Protein AF-A0A3B8J5F4-F1 (afdb_monomer)

pLDDT: mean 95.82, std 4.98, range [58.0, 98.81]

Sequence (198 aa):
QDGLYVPPNALLALAFDTEWSDAHAEREEAVDYVMERALALLRAGGDVWIAEAGQSDFSAAVVRIIQAKAPGIDTKERVHVVQHSDWNEQVTTPEDLQFVQQQTDYHKIPDGNAVGNGTPGFRDPEFTGWQEYMPDEGLAEVWQLAIDLGNQYNGKDGRYNNEAVAAGGLDFSDFAEVCWILGIELEDTRGFFETFGR

Nearest PDB structures (foldseek):
  5jgl-assembly2_B  TM=3.900E-01  e=1.039E-01  Aspergillus fumigatus
  5jgl-assembly1_A  TM=2.766E-01  e=7.289E-02  Aspergillus fumigatus
  8ron-assembly1_A  TM=4.193E-01  e=6.490E-01  Homo sapiens

Radius of gyration: 17.44 Å; Cα contacts (8 Å, |Δi|>4): 319; chains: 1; bounding box: 38×36×45 Å

Secondary structure (DSSP, 8-state):
--SPPP--HHHHHHHHTTS---TTT-HHHHHHHHHHHHHHHHHTT--EEEE--S-THHHHHHHHHHHHH-TTS-HHHHEEEEE--HHHHHHS-HHHHHHHHHHSEEEE---TTSSSSSS-B-EESS---GGGG---HHHHHHHHHHHHHHHHHTT-TT----HHHHTT-EE-TTHHHHHHHHT----BHHHHHHHH--

Solvent-accessible surface area (backbone atoms only — not comparable to full-atom values): 10835 Å² total; per-residue (Å²): 114,97,46,67,86,76,89,51,64,72,50,50,39,68,73,42,58,81,75,73,69,56,54,85,85,40,42,68,60,26,38,51,58,52,34,54,55,50,47,54,37,46,74,72,72,45,70,44,79,40,64,45,75,45,55,43,53,60,59,30,54,27,52,53,51,45,45,73,78,39,74,87,58,60,40,48,82,37,29,36,39,28,34,43,42,73,64,27,60,71,60,17,53,67,70,30,44,54,46,38,58,72,50,25,37,57,41,83,48,52,42,10,59,37,62,90,67,85,33,26,14,25,47,35,42,78,59,62,69,64,70,85,36,30,81,44,68,69,61,40,50,49,51,50,49,48,50,51,52,46,68,69,44,55,49,42,98,73,20,65,64,54,65,27,50,74,61,57,16,36,69,56,27,56,52,35,28,51,28,62,76,69,69,53,89,51,58,31,52,65,48,45,38,76,68,70,26,106

Mean predicted aligned error: 3.04 Å

Structure (mmCIF, N/CA/C/O backbone):
data_AF-A0A3B8J5F4-F1
#
_entry.id   AF-A0A3B8J5F4-F1
#
loop_
_atom_site.group_PDB
_atom_site.id
_atom_site.type_symbol
_atom_site.label_atom_id
_atom_site.label_alt_id
_atom_site.label_comp_id
_atom_site.label_asym_id
_atom_site.label_entity_id
_atom_site.label_seq_id
_atom_site.pdbx_PDB_ins_code
_atom_site.Cartn_x
_atom_site.Cartn_y
_atom_site.Cartn_z
_atom_site.occupancy
_atom_site.B_iso_or_equiv
_atom_site.auth_seq_id
_atom_site.auth_comp_id
_atom_site.auth_asym_id
_atom_site.auth_atom_id
_atom_site.pdbx_PDB_model_num
ATOM 1 N N . GLN A 1 1 ? 7.185 11.830 5.077 1.00 58.00 1 GLN A N 1
ATOM 2 C CA . GLN A 1 1 ? 8.515 11.707 4.439 1.00 58.00 1 GLN A CA 1
ATOM 3 C C . GLN A 1 1 ? 8.995 13.097 4.021 1.00 58.00 1 GLN A C 1
ATOM 5 O O . GLN A 1 1 ? 8.154 13.929 3.704 1.00 58.00 1 GLN A O 1
ATOM 10 N N . ASP A 1 2 ? 10.309 13.348 3.996 1.00 62.88 2 ASP A N 1
ATOM 11 C CA . ASP A 1 2 ? 10.895 14.663 3.649 1.00 62.88 2 ASP A CA 1
ATOM 12 C C . ASP A 1 2 ? 10.940 14.956 2.130 1.00 62.88 2 ASP A C 1
ATOM 14 O O . ASP A 1 2 ? 11.424 16.004 1.701 1.00 62.88 2 ASP A O 1
ATOM 18 N N . GLY A 1 3 ? 10.450 14.029 1.300 1.00 67.44 3 GLY A N 1
ATOM 19 C CA . GLY A 1 3 ? 10.351 14.188 -0.151 1.00 67.44 3 GLY A CA 1
ATOM 20 C C . GLY A 1 3 ? 9.053 14.871 -0.582 1.00 67.44 3 GLY A C 1
ATOM 21 O O . GLY A 1 3 ? 8.021 14.761 0.079 1.00 67.44 3 GLY A O 1
ATOM 22 N N . LEU A 1 4 ? 9.085 15.559 -1.727 1.00 83.25 4 LEU A N 1
ATOM 23 C CA . LEU A 1 4 ? 7.862 16.096 -2.321 1.00 83.25 4 LEU A CA 1
ATOM 24 C C . LEU A 1 4 ? 6.928 14.962 -2.754 1.00 83.25 4 LEU A C 1
ATOM 26 O O . LEU A 1 4 ? 7.355 13.995 -3.384 1.00 83.25 4 LEU A O 1
ATOM 30 N N . TYR A 1 5 ? 5.639 15.155 -2.498 1.00 87.25 5 TYR A N 1
ATOM 31 C CA . TYR A 1 5 ? 4.562 14.282 -2.951 1.00 87.25 5 TYR A CA 1
ATOM 32 C C . TYR A 1 5 ? 4.650 13.990 -4.459 1.00 87.25 5 TYR A C 1
ATOM 34 O O . TYR A 1 5 ? 4.934 14.883 -5.275 1.00 87.25 5 TYR A O 1
ATOM 42 N N . VAL A 1 6 ? 4.422 12.727 -4.820 1.00 90.62 6 VAL A N 1
ATOM 43 C CA . VAL A 1 6 ? 4.184 12.281 -6.197 1.00 90.62 6 VAL A CA 1
ATOM 44 C C . VAL A 1 6 ? 2.670 12.231 -6.374 1.00 90.62 6 VAL A C 1
ATOM 46 O O . VAL A 1 6 ? 2.058 11.449 -5.663 1.00 90.62 6 VAL A O 1
ATOM 49 N N . PRO A 1 7 ? 2.059 13.039 -7.258 1.00 93.06 7 PRO A N 1
ATOM 50 C CA . PRO A 1 7 ? 0.607 13.085 -7.421 1.00 93.06 7 PRO A CA 1
ATOM 51 C C . PRO A 1 7 ? 0.087 11.839 -8.160 1.00 93.06 7 PRO A C 1
ATOM 53 O O . PRO A 1 7 ? 0.233 11.764 -9.383 1.00 93.06 7 PRO A O 1
ATOM 56 N N . PRO A 1 8 ? -0.549 10.869 -7.472 1.00 94.44 8 PRO A N 1
ATOM 57 C CA . PRO A 1 8 ? -0.991 9.618 -8.061 1.00 94.44 8 PRO A CA 1
ATOM 58 C C . PRO A 1 8 ? -2.481 9.659 -8.427 1.00 94.44 8 PRO A C 1
ATOM 60 O O . PRO A 1 8 ? -3.030 8.645 -8.828 1.00 94.44 8 PRO A O 1
ATOM 63 N N . ASN A 1 9 ? -3.165 10.802 -8.293 1.00 96.69 9 ASN A N 1
ATOM 64 C CA . ASN A 1 9 ? -4.626 10.903 -8.388 1.00 96.69 9 ASN A CA 1
ATOM 65 C C . ASN A 1 9 ? -5.184 10.323 -9.696 1.00 96.69 9 ASN A C 1
ATOM 67 O O . ASN A 1 9 ? -6.183 9.614 -9.672 1.00 96.69 9 ASN A O 1
ATOM 71 N N . ALA A 1 10 ? -4.531 10.595 -10.833 1.00 97.19 10 ALA A N 1
ATOM 72 C CA . ALA A 1 10 ? -4.941 10.036 -12.122 1.00 97.19 10 ALA A CA 1
ATOM 73 C C . ALA A 1 10 ? -4.780 8.507 -12.166 1.00 97.19 10 ALA A C 1
ATOM 75 O O . ALA A 1 10 ? -5.634 7.822 -12.718 1.00 97.19 10 ALA A O 1
ATOM 76 N N . LEU A 1 11 ? -3.719 7.979 -11.547 1.00 97.94 11 LEU A N 1
ATOM 77 C CA . LEU A 1 11 ? -3.480 6.543 -11.436 1.00 97.94 11 LEU A CA 1
ATOM 78 C C . LEU A 1 11 ? -4.498 5.873 -10.512 1.00 97.94 11 LEU A C 1
ATOM 80 O O . LEU A 1 11 ? -5.072 4.859 -10.889 1.00 97.94 11 LEU A O 1
ATOM 84 N N . LEU A 1 12 ? -4.757 6.442 -9.333 1.00 97.25 12 LEU A N 1
ATOM 85 C CA . LEU A 1 12 ? -5.725 5.883 -8.387 1.00 97.25 12 LEU A CA 1
ATOM 86 C C . LEU A 1 12 ? -7.150 5.920 -8.944 1.00 97.25 12 LEU A C 1
ATOM 88 O O . LEU A 1 12 ? -7.869 4.936 -8.809 1.00 97.25 12 LEU A O 1
ATOM 92 N N . ALA A 1 13 ? -7.533 6.995 -9.637 1.00 97.12 13 ALA A N 1
ATOM 93 C CA . ALA A 1 13 ? -8.816 7.060 -10.334 1.00 97.12 13 ALA A CA 1
ATOM 94 C C . ALA A 1 13 ? -8.923 6.013 -11.454 1.00 97.12 13 ALA A C 1
ATOM 96 O O . ALA A 1 13 ? -9.979 5.418 -11.630 1.00 97.12 13 ALA A O 1
ATOM 97 N N . LEU A 1 14 ? -7.839 5.757 -12.192 1.00 97.81 14 LEU A N 1
ATOM 98 C CA . LEU A 1 14 ? -7.835 4.733 -13.236 1.00 97.81 14 LEU A CA 1
ATOM 99 C C . LEU A 1 14 ? -7.912 3.312 -12.653 1.00 97.81 14 LEU A C 1
ATOM 101 O O . LEU A 1 14 ? -8.629 2.471 -13.184 1.00 97.81 14 LEU A O 1
ATOM 105 N N . ALA A 1 15 ? -7.198 3.047 -11.557 1.00 96.69 15 ALA A N 1
ATOM 106 C CA . ALA A 1 15 ? -7.109 1.720 -10.951 1.00 96.69 15 ALA A CA 1
ATOM 107 C C . ALA A 1 15 ? -8.322 1.357 -10.075 1.00 96.69 15 ALA A C 1
ATOM 109 O O . ALA A 1 15 ? -8.728 0.196 -10.039 1.00 96.69 15 ALA A O 1
ATOM 110 N N . PHE A 1 16 ? -8.892 2.331 -9.360 1.00 96.06 16 PHE A N 1
ATOM 111 C CA . PHE A 1 16 ? -9.905 2.100 -8.323 1.00 96.06 16 PHE A CA 1
ATOM 112 C C . PHE A 1 16 ? -11.227 2.834 -8.567 1.00 96.06 16 PHE A C 1
ATOM 114 O O . PHE A 1 16 ? -12.141 2.704 -7.752 1.00 96.06 16 PHE A O 1
ATOM 121 N N . ASP A 1 17 ? -11.352 3.593 -9.660 1.00 94.75 17 ASP A N 1
ATOM 122 C CA . ASP A 1 17 ? -12.517 4.435 -9.959 1.00 94.75 17 ASP A CA 1
ATOM 123 C C . ASP A 1 17 ? -12.830 5.398 -8.797 1.00 94.75 17 ASP A C 1
ATOM 125 O O . ASP A 1 17 ? -12.107 6.376 -8.582 1.00 94.75 17 ASP A O 1
ATOM 129 N N . THR A 1 18 ? -13.861 5.103 -7.998 1.00 94.00 18 THR A N 1
ATOM 130 C CA . THR A 1 18 ? -14.262 5.889 -6.820 1.00 94.00 18 THR A CA 1
ATOM 131 C C . THR A 1 18 ? -13.863 5.261 -5.483 1.00 94.00 18 THR A C 1
ATOM 133 O O . THR A 1 18 ? -14.164 5.819 -4.429 1.00 94.00 18 THR A O 1
ATOM 136 N N . GLU A 1 19 ? -13.217 4.095 -5.487 1.00 95.31 19 GLU A N 1
ATOM 137 C CA . GLU A 1 19 ? -12.859 3.333 -4.283 1.00 95.31 19 GLU A CA 1
ATOM 138 C C . GLU A 1 19 ? -11.470 3.720 -3.742 1.00 95.31 19 GLU A C 1
ATOM 140 O O . GLU A 1 19 ? -10.650 2.869 -3.403 1.00 95.31 19 GLU A O 1
ATOM 145 N N . TRP A 1 20 ? -11.202 5.025 -3.655 1.00 96.31 20 TRP A N 1
ATOM 146 C CA . TRP A 1 20 ? -9.975 5.591 -3.090 1.00 96.31 20 TRP A CA 1
ATOM 147 C C . TRP A 1 20 ? -10.237 6.977 -2.480 1.00 96.31 20 TRP A C 1
ATOM 149 O O . TRP A 1 20 ? -11.272 7.598 -2.722 1.00 96.31 20 TRP A O 1
ATOM 159 N N . SER A 1 21 ? -9.292 7.473 -1.680 1.00 96.62 21 SER A N 1
ATOM 160 C CA . SER A 1 21 ? -9.362 8.792 -1.035 1.00 96.62 21 SER A CA 1
ATOM 161 C C . SER A 1 21 ? -7.991 9.473 -1.016 1.00 96.62 21 SER A C 1
ATOM 163 O O . SER A 1 21 ? -6.981 8.797 -0.823 1.00 96.62 21 SER A O 1
ATOM 165 N N . ASP A 1 22 ? -7.946 10.801 -1.163 1.00 95.88 22 ASP A N 1
ATOM 166 C CA . ASP A 1 22 ? -6.702 11.586 -1.175 1.00 95.88 22 ASP A CA 1
ATOM 167 C C . ASP A 1 22 ? -6.379 12.159 0.213 1.00 95.88 22 ASP A C 1
ATOM 169 O O . ASP A 1 22 ? -6.799 13.259 0.573 1.00 95.88 22 ASP A O 1
ATOM 173 N N . ALA A 1 23 ? -5.585 11.424 0.994 1.00 95.12 23 ALA A N 1
ATOM 174 C CA . ALA A 1 23 ? -5.145 11.885 2.308 1.00 95.12 23 ALA A CA 1
ATOM 175 C C . ALA A 1 23 ? -4.066 12.987 2.261 1.00 95.12 23 ALA A C 1
ATOM 177 O O . ALA A 1 23 ? -3.736 13.544 3.311 1.00 95.12 23 ALA A O 1
ATOM 178 N N . HIS A 1 24 ? -3.495 13.292 1.089 1.00 93.62 24 HIS A N 1
ATOM 179 C CA . HIS A 1 24 ? -2.550 14.395 0.926 1.00 93.62 24 HIS A CA 1
ATOM 180 C C . HIS A 1 24 ? -3.285 15.732 0.802 1.00 93.62 24 HIS A C 1
ATOM 182 O O . HIS A 1 24 ? -2.906 16.697 1.467 1.00 93.62 24 HIS A O 1
ATOM 188 N N . ALA A 1 25 ? -4.335 15.782 -0.021 1.00 94.44 25 ALA A N 1
ATOM 189 C CA . ALA A 1 25 ? -5.154 16.978 -0.202 1.00 94.44 25 ALA A CA 1
ATOM 190 C C . ALA A 1 25 ? -6.194 17.151 0.917 1.00 94.44 25 ALA A C 1
ATOM 192 O O . ALA A 1 25 ? -6.318 18.243 1.464 1.00 94.44 25 ALA A O 1
ATOM 193 N N . GLU A 1 26 ? -6.894 16.074 1.286 1.00 95.81 26 GLU A N 1
ATOM 194 C CA . GLU A 1 26 ? -8.085 16.108 2.144 1.00 95.81 26 GLU A CA 1
ATOM 195 C C . GLU A 1 26 ? -7.967 15.075 3.277 1.00 95.81 26 GLU A C 1
ATOM 197 O O . GLU A 1 26 ? -8.736 14.118 3.385 1.00 95.81 26 GLU A O 1
ATOM 202 N N . ARG A 1 27 ? -6.954 15.239 4.142 1.00 95.81 27 ARG A N 1
ATOM 203 C CA . ARG A 1 27 ? -6.616 14.246 5.180 1.00 95.81 27 ARG A CA 1
ATOM 204 C C . ARG A 1 27 ? -7.790 13.879 6.086 1.00 95.81 27 ARG A C 1
ATOM 206 O O . ARG A 1 27 ? -7.975 12.698 6.364 1.00 95.81 27 ARG A O 1
ATOM 213 N N . GLU A 1 28 ? -8.543 14.862 6.574 1.00 96.69 28 GLU A N 1
ATOM 214 C CA . GLU A 1 28 ? -9.677 14.608 7.474 1.00 96.69 28 GLU A CA 1
ATOM 215 C C . GLU A 1 28 ? -10.784 13.820 6.761 1.00 96.69 28 GLU A C 1
ATOM 217 O O . GLU A 1 28 ? -11.246 12.811 7.293 1.00 96.69 28 GLU A O 1
ATOM 222 N N . GLU A 1 29 ? -11.131 14.202 5.526 1.00 97.56 29 GLU A N 1
ATOM 223 C CA . GLU A 1 29 ? -12.144 13.502 4.726 1.00 97.56 29 GLU A CA 1
ATOM 224 C C . GLU A 1 29 ? -11.716 12.068 4.391 1.00 97.56 29 GLU A C 1
ATOM 226 O O . GLU A 1 29 ? -12.514 11.139 4.513 1.00 97.56 29 GLU A O 1
ATOM 231 N N . ALA A 1 30 ? -10.446 11.858 4.030 1.00 98.00 30 ALA A N 1
ATOM 232 C CA . ALA A 1 30 ? -9.902 10.530 3.759 1.00 98.00 30 ALA A CA 1
ATOM 233 C C . ALA A 1 30 ? -9.928 9.629 5.004 1.00 98.00 30 ALA A C 1
ATOM 235 O O . ALA A 1 30 ? -10.298 8.456 4.923 1.00 98.00 30 ALA A O 1
ATOM 236 N N . VAL A 1 31 ? -9.567 10.176 6.171 1.00 98.31 31 VAL A N 1
ATOM 237 C CA . VAL A 1 31 ? -9.622 9.444 7.442 1.00 98.31 31 VAL A CA 1
ATOM 238 C C . VAL A 1 31 ? -11.060 9.051 7.778 1.00 98.31 31 VAL A C 1
ATOM 240 O O . VAL A 1 31 ? -11.297 7.891 8.119 1.00 98.31 31 VAL A O 1
ATOM 243 N N . ASP A 1 32 ? -12.017 9.973 7.661 1.00 97.88 32 ASP A N 1
ATOM 244 C CA . ASP A 1 32 ? -13.427 9.677 7.924 1.00 97.88 32 ASP A CA 1
ATOM 245 C C . ASP A 1 32 ? -13.976 8.637 6.937 1.00 97.88 32 ASP A C 1
ATOM 247 O O . ASP A 1 32 ? -14.595 7.661 7.367 1.00 97.88 32 ASP A O 1
ATOM 251 N N . TYR A 1 33 ? -13.672 8.767 5.642 1.00 97.88 33 TYR A N 1
ATOM 252 C CA . TYR A 1 33 ? -14.082 7.816 4.604 1.00 97.88 33 TYR A CA 1
ATOM 253 C C . TYR A 1 33 ? -13.612 6.383 4.903 1.00 97.88 33 TYR A C 1
ATOM 255 O O . TYR A 1 33 ? -14.411 5.439 4.904 1.00 97.88 33 TYR A O 1
ATOM 263 N N . VAL A 1 34 ? -12.320 6.202 5.198 1.00 97.94 34 VAL A N 1
ATOM 264 C CA . VAL A 1 34 ? -11.756 4.877 5.504 1.00 97.94 34 VAL A CA 1
ATOM 265 C C . VAL A 1 34 ? -12.302 4.347 6.831 1.00 97.94 34 VAL A C 1
ATOM 267 O O . VAL A 1 34 ? -12.675 3.174 6.928 1.00 97.94 34 VAL A O 1
ATOM 270 N N . MET A 1 35 ? -12.408 5.208 7.845 1.00 97.94 35 MET A N 1
ATOM 271 C CA . MET A 1 35 ? -12.934 4.841 9.158 1.00 97.94 35 MET A CA 1
ATOM 272 C C . MET A 1 35 ? -14.382 4.358 9.088 1.00 97.94 35 MET A C 1
ATOM 274 O O . MET A 1 35 ? -14.700 3.345 9.711 1.00 97.94 35 MET A O 1
ATOM 278 N N . GLU A 1 36 ? -15.262 5.023 8.335 1.00 98.06 36 GLU A N 1
ATOM 279 C CA . GLU A 1 36 ? -16.668 4.621 8.223 1.00 98.06 36 GLU A CA 1
ATOM 280 C C . GLU A 1 36 ? -16.813 3.212 7.637 1.00 98.06 36 GLU A C 1
ATOM 282 O O . GLU A 1 36 ? -17.577 2.393 8.162 1.00 98.06 36 GLU A O 1
ATOM 287 N N . ARG A 1 37 ? -16.028 2.900 6.600 1.00 97.81 37 ARG A N 1
ATOM 288 C CA . ARG A 1 37 ? -16.004 1.581 5.949 1.00 97.81 37 ARG A CA 1
ATOM 289 C C . ARG A 1 37 ? -15.450 0.506 6.880 1.00 97.81 37 ARG A C 1
ATOM 291 O O . ARG A 1 37 ? -16.083 -0.537 7.061 1.00 97.81 37 ARG A O 1
ATOM 298 N N . ALA A 1 38 ? -14.316 0.781 7.523 1.00 98.12 38 ALA A N 1
ATOM 299 C CA . ALA A 1 38 ? -13.713 -0.114 8.507 1.00 98.12 38 ALA A CA 1
ATOM 300 C C . ALA A 1 38 ? -14.679 -0.396 9.668 1.00 98.12 38 ALA A C 1
ATOM 302 O O . ALA A 1 38 ? -14.914 -1.545 10.040 1.00 98.12 38 ALA A O 1
ATOM 303 N N . LEU A 1 39 ? -15.318 0.644 10.206 1.00 98.06 39 LEU A N 1
ATOM 304 C CA . LEU A 1 39 ? -16.242 0.522 11.325 1.00 98.06 39 LEU A CA 1
ATOM 305 C C . LEU A 1 39 ? -17.506 -0.266 10.958 1.00 98.06 39 LEU A C 1
ATOM 307 O O . LEU A 1 39 ? -18.017 -1.017 11.792 1.00 98.06 39 LEU A O 1
ATOM 311 N N . ALA A 1 40 ? -18.014 -0.115 9.732 1.00 98.06 40 ALA A N 1
ATOM 312 C CA . ALA A 1 40 ? -19.133 -0.910 9.237 1.00 98.06 40 ALA A CA 1
ATOM 313 C C . ALA A 1 40 ? -18.788 -2.410 9.199 1.00 98.06 40 ALA A C 1
ATOM 315 O O . ALA A 1 40 ? -19.573 -3.221 9.699 1.00 98.06 40 ALA A O 1
ATOM 316 N N . LEU A 1 41 ? -17.603 -2.770 8.690 1.00 98.00 41 LEU A N 1
ATOM 317 C CA . LEU A 1 41 ? -17.114 -4.154 8.661 1.00 98.00 41 LEU A CA 1
ATOM 318 C C . LEU A 1 41 ? -16.919 -4.728 10.069 1.00 98.00 41 LEU A C 1
ATOM 320 O O . LEU A 1 41 ? -17.440 -5.801 10.377 1.00 98.00 41 LEU A O 1
ATOM 324 N N . LEU A 1 42 ? -16.252 -3.983 10.953 1.00 98.44 42 LEU A N 1
ATOM 325 C CA . LEU A 1 42 ? -15.991 -4.416 12.327 1.00 98.44 42 LEU A CA 1
ATOM 326 C C . LEU A 1 42 ? -17.295 -4.636 13.113 1.00 98.44 42 LEU A C 1
ATOM 328 O O . LEU A 1 42 ? -17.441 -5.626 13.828 1.00 98.44 42 LEU A O 1
ATOM 332 N N . ARG A 1 43 ? -18.296 -3.761 12.942 1.00 97.94 43 ARG A N 1
ATOM 333 C CA . ARG A 1 43 ? -19.624 -3.920 13.572 1.00 97.94 43 ARG A CA 1
ATOM 334 C C . ARG A 1 43 ? -20.403 -5.118 13.041 1.00 97.94 43 ARG A C 1
ATOM 336 O O . ARG A 1 43 ? -21.211 -5.680 13.778 1.00 97.94 43 ARG A O 1
ATOM 343 N N . ALA A 1 44 ? -20.174 -5.502 11.789 1.00 98.12 44 ALA A N 1
ATOM 344 C CA . ALA A 1 44 ? -20.744 -6.710 11.204 1.00 98.12 44 ALA A CA 1
ATOM 345 C C . ALA A 1 44 ? -20.020 -7.992 11.658 1.00 98.12 44 ALA A C 1
ATOM 347 O O . ALA A 1 44 ? -20.442 -9.088 11.294 1.00 98.12 44 ALA A O 1
ATOM 348 N N . GLY A 1 45 ? -18.958 -7.874 12.462 1.00 97.50 45 GLY A N 1
ATOM 349 C CA . GLY A 1 45 ? -18.159 -9.006 12.912 1.00 97.50 45 GLY A CA 1
ATOM 350 C C . GLY A 1 45 ? -17.138 -9.476 11.878 1.00 97.50 45 GLY A C 1
ATOM 351 O O . GLY A 1 45 ? -16.704 -10.624 11.975 1.00 97.50 45 GLY A O 1
ATOM 352 N N . GLY A 1 46 ? -16.727 -8.617 10.936 1.00 98.06 46 GLY A N 1
ATOM 353 C CA . GLY A 1 46 ? -15.571 -8.823 10.051 1.00 98.06 46 GLY A CA 1
ATOM 354 C C . GLY A 1 46 ? -14.279 -8.181 10.573 1.00 98.06 46 GLY A C 1
ATOM 355 O O . GLY A 1 46 ? -14.308 -7.444 11.560 1.00 98.06 46 GLY A O 1
ATOM 356 N N . ASP A 1 47 ? -13.159 -8.473 9.917 1.00 98.50 47 ASP A N 1
ATOM 357 C CA . ASP A 1 47 ? -11.826 -7.947 10.253 1.00 98.50 47 ASP A CA 1
ATOM 358 C C . ASP A 1 47 ? -11.377 -6.926 9.210 1.00 98.50 47 ASP A C 1
ATOM 360 O O . ASP A 1 47 ? -11.862 -6.924 8.075 1.00 98.50 47 ASP A O 1
ATOM 364 N N . VAL A 1 48 ? -10.445 -6.058 9.596 1.00 98.56 48 VAL A N 1
ATOM 365 C CA . VAL A 1 48 ? -9.829 -5.066 8.710 1.00 98.56 48 VAL A CA 1
ATOM 366 C C . VAL A 1 48 ? -8.358 -5.413 8.546 1.00 98.56 48 VAL A C 1
ATOM 368 O O . VAL A 1 48 ? -7.642 -5.501 9.536 1.00 98.56 48 VAL A O 1
ATOM 371 N N . TRP A 1 49 ? -7.913 -5.574 7.302 1.00 98.56 49 TRP A N 1
ATOM 372 C CA . TRP A 1 49 ? -6.515 -5.822 6.951 1.00 98.56 49 TRP A CA 1
ATOM 373 C C . TRP A 1 49 ? -5.962 -4.612 6.200 1.00 98.56 49 TRP A C 1
ATOM 375 O O . TRP A 1 49 ? -6.594 -4.135 5.257 1.00 98.56 49 TRP A O 1
ATOM 385 N N . ILE A 1 50 ? -4.807 -4.113 6.631 1.00 98.44 50 ILE A N 1
ATOM 386 C CA . ILE A 1 50 ? -4.145 -2.930 6.077 1.00 98.44 50 ILE A CA 1
ATOM 387 C C . ILE A 1 50 ? -2.769 -3.346 5.556 1.00 98.44 50 ILE A C 1
ATOM 389 O O . ILE A 1 50 ? -1.932 -3.799 6.336 1.00 98.44 50 ILE A O 1
ATOM 393 N N . ALA A 1 51 ? -2.548 -3.175 4.251 1.00 98.12 51 ALA A N 1
ATOM 394 C CA . ALA A 1 51 ? -1.212 -3.140 3.659 1.00 98.12 51 ALA A CA 1
ATOM 395 C C . ALA A 1 51 ? -0.652 -1.720 3.842 1.00 98.12 51 ALA A C 1
ATOM 397 O O . ALA A 1 51 ? -1.141 -0.773 3.220 1.00 98.12 51 ALA A O 1
ATOM 398 N N . GLU A 1 52 ? 0.273 -1.560 4.784 1.00 97.00 52 GLU A N 1
ATOM 399 C CA . GLU A 1 52 ? 0.867 -0.284 5.176 1.00 97.00 52 GLU A CA 1
ATOM 400 C C . GLU A 1 52 ? 2.051 0.101 4.275 1.00 97.00 52 GLU A C 1
ATOM 402 O O . GLU A 1 52 ? 3.215 0.045 4.676 1.00 97.00 52 GLU A O 1
ATOM 407 N N . ALA A 1 53 ? 1.718 0.564 3.071 1.00 88.81 53 ALA A N 1
ATOM 408 C CA . ALA A 1 53 ? 2.649 1.001 2.033 1.00 88.81 53 ALA A CA 1
ATOM 409 C C . ALA A 1 53 ? 3.345 2.345 2.362 1.00 88.81 53 ALA A C 1
ATOM 411 O O . ALA A 1 53 ? 3.192 3.344 1.651 1.00 88.81 53 ALA A O 1
ATOM 412 N N . GLY A 1 54 ? 4.044 2.423 3.498 1.00 90.50 54 GLY A N 1
ATOM 413 C CA . GLY A 1 54 ? 4.730 3.631 3.951 1.00 90.50 54 GLY A CA 1
ATOM 414 C C . GLY A 1 54 ? 4.535 3.940 5.431 1.00 90.50 54 GLY A C 1
ATOM 415 O O . GLY A 1 54 ? 4.844 3.125 6.288 1.00 90.50 54 GLY A O 1
ATOM 416 N N . GLN A 1 55 ? 4.125 5.171 5.743 1.00 93.25 55 GLN A N 1
ATOM 417 C CA . GLN A 1 55 ? 4.062 5.693 7.113 1.00 93.25 55 GLN A CA 1
ATOM 418 C C . GLN A 1 55 ? 2.720 5.392 7.791 1.00 93.25 55 GLN A C 1
ATOM 420 O O . GLN A 1 55 ? 1.677 5.827 7.301 1.00 93.25 55 GLN A O 1
ATOM 425 N N . SER A 1 56 ? 2.741 4.820 8.997 1.00 97.12 56 SER A N 1
ATOM 426 C CA . SER A 1 56 ? 1.511 4.434 9.712 1.00 97.12 56 SER A CA 1
ATOM 427 C C . SER A 1 56 ? 0.716 5.596 10.328 1.00 97.12 56 SER A C 1
ATOM 429 O O . SER A 1 56 ? -0.282 5.360 11.010 1.00 97.12 56 SER A O 1
ATOM 431 N N . ASP A 1 57 ? 1.103 6.856 10.102 1.00 97.19 57 ASP A N 1
ATOM 432 C CA . ASP A 1 57 ? 0.405 8.050 10.603 1.00 97.19 57 ASP A CA 1
ATOM 433 C C . ASP A 1 57 ? -1.073 8.096 10.167 1.00 97.19 57 ASP A C 1
ATOM 435 O O . ASP A 1 57 ? -1.946 8.592 10.887 1.00 97.19 57 ASP A O 1
ATOM 439 N N . PHE A 1 58 ? -1.392 7.619 8.958 1.00 97.62 58 PHE A N 1
ATOM 440 C CA . PHE A 1 58 ? -2.779 7.545 8.486 1.00 97.62 58 PHE A CA 1
ATOM 441 C C . PHE A 1 58 ? -3.563 6.444 9.214 1.00 97.62 58 PHE A C 1
ATOM 443 O O . PHE A 1 58 ? -4.623 6.718 9.783 1.00 97.62 58 PHE A O 1
ATOM 450 N N . SER A 1 59 ? -3.008 5.234 9.288 1.00 98.38 59 SER A N 1
ATOM 451 C CA . SER A 1 59 ? -3.614 4.105 10.002 1.00 98.38 59 SER A CA 1
ATOM 452 C C . SER A 1 59 ? -3.820 4.400 11.488 1.00 98.38 59 SER A C 1
ATOM 454 O O . SER A 1 59 ? -4.884 4.108 12.037 1.00 98.38 59 SER A O 1
ATOM 456 N N . ALA A 1 60 ? -2.867 5.076 12.137 1.00 98.56 60 ALA A N 1
ATOM 457 C CA . ALA A 1 60 ? -2.996 5.528 13.520 1.00 98.56 60 ALA A CA 1
ATOM 458 C C . ALA A 1 60 ? -4.209 6.454 13.709 1.00 98.56 60 ALA A C 1
ATOM 460 O O . ALA A 1 60 ? -4.977 6.288 14.660 1.00 98.56 60 ALA A O 1
ATOM 461 N N . ALA A 1 61 ? -4.412 7.416 12.800 1.00 98.50 61 ALA A N 1
ATOM 462 C CA . ALA A 1 61 ? -5.552 8.330 12.847 1.00 98.50 61 ALA A CA 1
ATOM 463 C C . ALA A 1 61 ? -6.891 7.586 12.710 1.00 98.50 61 ALA A C 1
ATOM 465 O O . ALA A 1 61 ? -7.791 7.794 13.529 1.00 98.50 61 ALA A O 1
ATOM 466 N N . VAL A 1 62 ? -6.996 6.668 11.745 1.00 98.56 62 VAL A N 1
ATOM 467 C CA . VAL A 1 62 ? -8.192 5.834 11.540 1.00 98.56 62 VAL A CA 1
ATOM 468 C C . VAL A 1 62 ? -8.499 4.999 12.788 1.00 98.56 62 VAL A C 1
ATOM 470 O O . VAL A 1 62 ? -9.616 5.048 13.312 1.00 98.56 62 VAL A O 1
ATOM 473 N N . VAL A 1 63 ? -7.507 4.281 13.325 1.00 98.62 63 VAL A N 1
ATOM 474 C CA . VAL A 1 63 ? -7.690 3.385 14.481 1.00 98.62 63 VAL A CA 1
ATOM 475 C C . VAL A 1 63 ? -8.106 4.153 15.738 1.00 98.62 63 VAL A C 1
ATOM 477 O O . VAL A 1 63 ? -9.008 3.707 16.450 1.00 98.62 63 VAL A O 1
ATOM 480 N N . ARG A 1 64 ? -7.540 5.340 15.998 1.00 98.56 64 ARG A N 1
ATOM 481 C CA . ARG A 1 64 ? -7.963 6.191 17.130 1.00 98.56 64 ARG A CA 1
ATOM 482 C C . ARG A 1 64 ? -9.443 6.543 17.062 1.00 98.56 64 ARG A C 1
ATOM 484 O O . ARG A 1 64 ? -10.139 6.487 18.077 1.00 98.56 64 ARG A O 1
ATOM 491 N N . ILE A 1 65 ? -9.935 6.894 15.876 1.00 98.06 65 ILE A N 1
ATOM 492 C CA . ILE A 1 65 ? -11.339 7.270 15.696 1.00 98.06 65 ILE A CA 1
ATOM 493 C C . ILE A 1 65 ? -12.247 6.045 15.835 1.00 98.06 65 ILE A C 1
ATOM 495 O O . ILE A 1 65 ? -13.299 6.151 16.469 1.00 98.06 65 ILE A O 1
ATOM 499 N N . ILE A 1 66 ? -11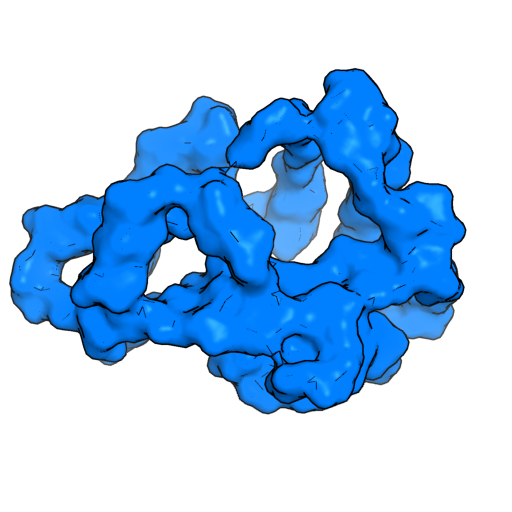.832 4.877 15.331 1.00 98.38 66 ILE A N 1
ATOM 500 C CA . ILE A 1 66 ? -12.551 3.611 15.544 1.00 98.38 66 ILE A CA 1
ATOM 501 C C . ILE A 1 66 ? -12.686 3.322 17.044 1.00 98.38 66 ILE A C 1
ATOM 503 O O . ILE A 1 66 ? -13.805 3.129 17.522 1.00 98.38 66 ILE A O 1
ATOM 507 N N . GLN A 1 67 ? -11.585 3.369 17.804 1.00 98.12 67 GLN A N 1
ATOM 508 C CA . GLN A 1 67 ? -11.601 3.136 19.254 1.00 98.12 67 GLN A CA 1
ATOM 509 C C . GLN A 1 67 ? -12.488 4.147 19.996 1.00 98.12 67 GLN A C 1
ATOM 511 O O . GLN A 1 67 ? -13.222 3.776 20.912 1.00 98.12 67 GLN A O 1
ATOM 516 N N . ALA A 1 68 ? -12.479 5.417 19.579 1.00 98.00 68 ALA A N 1
ATOM 517 C CA . ALA A 1 68 ? -13.327 6.451 20.169 1.00 98.00 68 ALA A CA 1
ATOM 518 C C . ALA A 1 68 ? -14.825 6.246 19.865 1.00 98.00 68 ALA A C 1
ATOM 520 O O . ALA A 1 68 ? -15.666 6.434 20.746 1.00 98.00 68 ALA A O 1
ATOM 521 N N . LYS A 1 69 ? -15.182 5.861 18.631 1.00 97.94 69 LYS A N 1
ATOM 522 C CA . LYS A 1 69 ? -16.583 5.679 18.196 1.00 97.94 69 LYS A CA 1
ATOM 523 C C . LYS A 1 69 ? -17.167 4.315 18.567 1.00 97.94 69 LYS A C 1
ATOM 525 O O . LYS A 1 69 ? -18.392 4.170 18.603 1.00 97.94 69 LYS A O 1
ATOM 530 N N . ALA A 1 70 ? -16.328 3.313 18.805 1.00 97.00 70 ALA A N 1
ATOM 531 C CA . ALA A 1 70 ? -16.745 1.960 19.143 1.00 97.00 70 ALA A CA 1
ATOM 532 C C . ALA A 1 70 ? -15.779 1.298 20.141 1.00 97.00 70 ALA A C 1
ATOM 534 O O . ALA A 1 70 ? -15.126 0.313 19.802 1.00 97.00 70 ALA A O 1
ATOM 535 N N . PRO A 1 71 ? -15.750 1.761 21.405 1.00 96.00 71 PRO A N 1
ATOM 536 C CA . PRO A 1 71 ? -14.825 1.257 22.428 1.00 96.00 71 PRO A CA 1
ATOM 537 C C . PRO A 1 71 ? -15.025 -0.224 22.802 1.00 96.00 71 PRO A C 1
ATOM 539 O O . PRO A 1 71 ? -14.237 -0.771 23.563 1.00 96.00 71 PRO A O 1
ATOM 542 N N . GLY A 1 72 ? -16.093 -0.868 22.317 1.00 96.69 72 GLY A N 1
ATOM 543 C CA . GLY A 1 72 ? -16.332 -2.303 22.496 1.00 96.69 72 GLY A CA 1
ATOM 544 C C . GLY A 1 72 ? -15.700 -3.196 21.423 1.00 96.69 72 GLY A C 1
ATOM 545 O O . GLY A 1 72 ? -15.796 -4.412 21.544 1.00 96.69 72 GLY A O 1
ATOM 546 N N . ILE A 1 73 ? -15.107 -2.623 20.371 1.00 97.75 73 ILE A N 1
ATOM 547 C CA . ILE A 1 73 ? -14.385 -3.371 19.336 1.00 97.75 73 ILE A CA 1
ATOM 548 C C . ILE A 1 73 ? -12.930 -3.504 19.781 1.00 97.75 73 ILE A C 1
ATOM 550 O O . ILE A 1 73 ? -12.263 -2.492 20.000 1.00 97.75 73 ILE A O 1
ATOM 554 N N . ASP A 1 74 ? -12.436 -4.736 19.901 1.00 98.06 74 ASP A N 1
ATOM 555 C CA . ASP A 1 74 ? -11.024 -4.978 20.195 1.00 98.06 74 ASP A CA 1
ATOM 556 C C . ASP A 1 74 ? -10.186 -4.818 18.920 1.00 98.06 74 ASP A C 1
ATOM 558 O O . ASP A 1 74 ? -10.049 -5.737 18.115 1.00 98.06 74 ASP A O 1
ATOM 562 N N . THR A 1 75 ? -9.627 -3.628 18.707 1.00 98.38 75 THR A N 1
ATOM 563 C CA . THR A 1 75 ? -8.795 -3.366 17.526 1.00 98.38 75 THR A CA 1
ATOM 564 C C . THR A 1 75 ? -7.519 -4.206 17.495 1.00 98.38 75 THR A C 1
ATOM 566 O O . THR A 1 75 ? -6.990 -4.411 16.410 1.00 98.38 75 THR A O 1
ATOM 569 N N . LYS A 1 76 ? -7.049 -4.743 18.631 1.00 98.19 76 LYS A N 1
ATOM 570 C CA . LYS A 1 76 ? -5.860 -5.608 18.669 1.00 98.19 76 LYS A CA 1
ATOM 571 C C . LYS A 1 76 ? -6.108 -7.005 18.122 1.00 98.19 76 LYS A C 1
ATOM 573 O O . LYS A 1 76 ? -5.151 -7.695 17.816 1.00 98.19 76 LYS A O 1
ATOM 578 N N . GLU A 1 77 ? -7.362 -7.438 18.064 1.00 98.06 77 GLU A N 1
ATOM 579 C CA . GLU A 1 77 ? -7.738 -8.734 17.491 1.00 98.06 77 GLU A CA 1
ATOM 580 C C . GLU A 1 77 ? -8.293 -8.580 16.071 1.00 98.06 77 GLU A C 1
ATOM 582 O O . GLU A 1 77 ? -8.242 -9.520 15.291 1.00 98.06 77 GLU A O 1
ATOM 587 N N . ARG A 1 78 ? -8.856 -7.408 15.745 1.00 98.50 78 ARG A N 1
ATOM 588 C CA . ARG A 1 78 ? -9.749 -7.232 14.586 1.00 98.50 78 ARG A CA 1
ATOM 589 C C . ARG A 1 78 ? -9.224 -6.277 13.5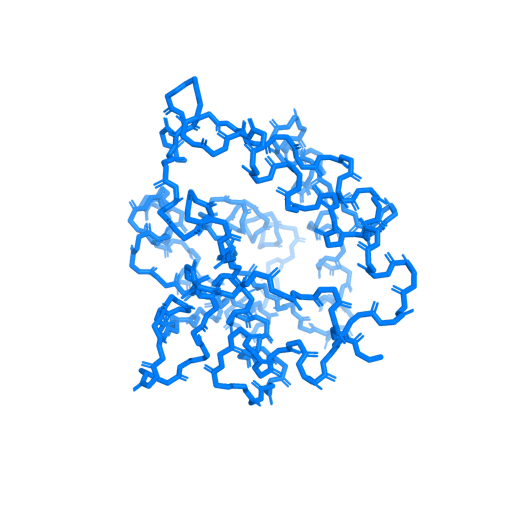14 1.00 98.50 78 ARG A C 1
ATOM 591 O O . ARG A 1 78 ? -9.836 -6.156 12.453 1.00 98.50 78 ARG A O 1
ATOM 598 N N . VAL A 1 79 ? -8.151 -5.544 13.809 1.00 98.75 79 VAL A N 1
ATOM 599 C CA . VAL A 1 79 ? -7.460 -4.677 12.850 1.00 98.75 79 VAL A CA 1
ATOM 600 C C . VAL A 1 79 ? -6.036 -5.190 12.719 1.00 98.75 79 VAL A C 1
ATOM 602 O O . VAL A 1 79 ? -5.271 -5.113 13.676 1.00 98.75 79 VAL A O 1
ATOM 605 N N . HIS A 1 80 ? -5.700 -5.693 11.539 1.00 98.81 80 HIS A N 1
ATOM 606 C CA . HIS A 1 80 ? -4.407 -6.276 11.216 1.00 98.81 80 HIS A CA 1
ATOM 607 C C . HIS A 1 80 ? -3.643 -5.311 10.316 1.00 98.81 80 HIS A C 1
ATOM 609 O O . HIS A 1 80 ? -4.135 -4.933 9.251 1.00 98.81 80 HIS A O 1
ATOM 615 N N . VAL A 1 81 ? -2.453 -4.901 10.741 1.00 98.75 81 VAL A N 1
ATOM 616 C CA . VAL A 1 81 ? -1.599 -3.977 9.984 1.00 98.75 81 VAL A CA 1
ATOM 617 C C . VAL A 1 81 ? -0.343 -4.720 9.585 1.00 98.75 81 VAL A C 1
ATOM 619 O O . VAL A 1 81 ? 0.345 -5.252 10.447 1.00 98.75 81 VAL A O 1
ATOM 622 N N . VAL A 1 82 ? -0.048 -4.762 8.293 1.00 98.62 82 VAL A N 1
ATOM 623 C CA . VAL A 1 82 ? 1.111 -5.463 7.744 1.00 98.62 82 VAL A CA 1
ATOM 624 C C . VAL A 1 82 ? 2.011 -4.431 7.100 1.00 98.62 82 VAL A C 1
ATOM 626 O O . VAL A 1 82 ? 1.574 -3.728 6.195 1.00 98.62 82 VAL A O 1
ATOM 629 N N . GLN A 1 83 ? 3.244 -4.330 7.583 1.00 97.94 83 GLN A N 1
ATOM 630 C CA . GLN A 1 83 ? 4.198 -3.325 7.126 1.00 97.94 83 GLN A CA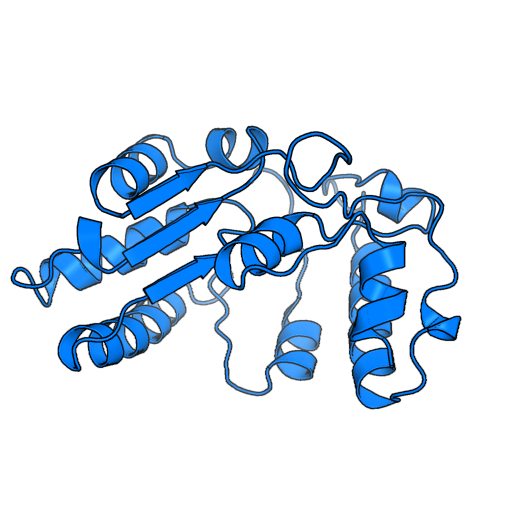 1
ATOM 631 C C . GLN A 1 83 ? 5.551 -3.978 6.872 1.00 97.94 83 GLN A C 1
ATOM 633 O O . GLN A 1 83 ? 6.076 -4.706 7.725 1.00 97.94 83 GLN A O 1
ATOM 638 N N . HIS A 1 84 ? 6.136 -3.702 5.713 1.00 96.25 84 HIS A N 1
ATOM 639 C CA . HIS A 1 84 ? 7.516 -4.070 5.419 1.00 96.25 84 HIS A CA 1
ATOM 640 C C . HIS A 1 84 ? 8.467 -2.880 5.618 1.00 96.25 84 HIS A C 1
ATOM 642 O O . HIS A 1 84 ? 8.037 -1.741 5.780 1.00 96.25 84 HIS A O 1
ATOM 648 N N . SER A 1 85 ? 9.776 -3.154 5.561 1.00 92.38 85 SER A N 1
ATOM 649 C CA . SER A 1 85 ? 10.868 -2.165 5.595 1.00 92.38 85 SER A CA 1
ATOM 650 C C . SER A 1 85 ? 11.072 -1.438 6.931 1.00 92.38 85 SER A C 1
ATOM 652 O O . SER A 1 85 ? 10.158 -0.898 7.552 1.00 92.38 85 SER A O 1
ATOM 654 N N . ASP A 1 86 ? 12.320 -1.398 7.406 1.00 92.31 86 ASP A N 1
ATOM 655 C CA . ASP A 1 86 ? 12.710 -0.593 8.578 1.00 92.31 86 ASP A CA 1
ATOM 656 C C . ASP A 1 86 ? 12.616 0.902 8.295 1.00 92.31 86 ASP A C 1
ATOM 658 O O . ASP A 1 86 ? 12.396 1.698 9.206 1.00 92.31 86 ASP A O 1
ATOM 662 N N . TRP A 1 87 ? 12.759 1.292 7.031 1.00 91.62 87 TRP A N 1
ATOM 663 C CA . TRP A 1 87 ? 12.653 2.685 6.638 1.00 91.62 87 TRP A CA 1
ATOM 664 C C . TRP A 1 87 ? 11.226 3.219 6.827 1.00 91.62 87 TRP A C 1
ATOM 666 O O . TRP A 1 87 ? 11.069 4.320 7.351 1.00 91.62 87 TRP A O 1
ATOM 676 N N . ASN A 1 88 ? 10.202 2.422 6.500 1.00 90.69 88 ASN A N 1
ATOM 677 C CA . ASN A 1 88 ? 8.790 2.780 6.689 1.00 90.69 88 ASN A CA 1
ATOM 678 C C . ASN A 1 88 ? 8.458 3.055 8.168 1.00 90.69 88 ASN A C 1
ATOM 680 O O . ASN A 1 88 ? 7.841 4.072 8.500 1.00 90.69 88 ASN A O 1
ATOM 684 N N . GLU A 1 89 ? 8.962 2.220 9.080 1.00 92.94 89 GLU A N 1
ATOM 685 C CA . GLU A 1 89 ? 8.847 2.464 10.523 1.00 92.94 89 GLU A CA 1
ATOM 686 C C . GLU A 1 89 ? 9.621 3.721 10.954 1.00 92.94 89 GLU A C 1
ATOM 688 O O . GLU A 1 89 ? 9.092 4.548 11.693 1.00 92.94 89 GLU A O 1
ATOM 693 N N . GLN A 1 90 ? 10.854 3.913 10.471 1.00 93.12 90 GLN A N 1
ATOM 694 C CA . GLN A 1 90 ? 11.704 5.051 10.854 1.00 93.12 90 GLN A CA 1
ATOM 695 C C . GLN A 1 90 ? 11.156 6.407 10.412 1.00 93.12 90 GLN A C 1
ATOM 697 O O . GLN A 1 90 ? 11.428 7.416 11.066 1.00 93.12 90 GLN A O 1
ATOM 702 N N . VAL A 1 91 ? 10.432 6.448 9.294 1.00 91.31 91 VAL A N 1
ATOM 703 C CA . VAL A 1 91 ? 9.824 7.683 8.794 1.00 91.31 91 VAL A CA 1
ATOM 704 C C . VAL A 1 91 ? 8.418 7.909 9.345 1.00 91.31 91 VAL A C 1
ATOM 706 O O . VAL A 1 91 ? 7.912 9.014 9.190 1.00 91.31 91 VAL A O 1
ATOM 709 N N . THR A 1 92 ? 7.792 6.939 10.013 1.00 94.44 92 THR A N 1
ATOM 710 C CA . THR A 1 92 ? 6.517 7.131 10.732 1.00 94.44 92 THR A CA 1
ATOM 711 C C . THR A 1 92 ? 6.729 8.001 11.978 1.00 94.44 92 THR A C 1
ATOM 713 O O . THR A 1 92 ? 7.770 7.908 12.633 1.00 94.44 92 THR A O 1
ATOM 716 N N . THR A 1 93 ? 5.749 8.832 12.353 1.00 95.94 93 THR A N 1
ATOM 717 C CA . THR A 1 93 ? 5.814 9.555 13.640 1.00 95.94 93 THR A CA 1
ATOM 718 C C . THR A 1 93 ? 5.972 8.548 14.797 1.00 95.94 93 THR A C 1
ATOM 720 O O . THR A 1 93 ? 5.149 7.636 14.904 1.00 95.94 93 THR A O 1
ATOM 723 N N . PRO A 1 94 ? 6.977 8.673 15.691 1.00 97.00 94 PRO A N 1
ATOM 724 C CA . PRO A 1 94 ? 7.265 7.647 16.701 1.00 97.00 94 PRO A CA 1
ATOM 725 C C . PRO A 1 94 ? 6.073 7.286 17.596 1.00 97.00 94 PRO A C 1
ATOM 727 O O . PRO A 1 94 ? 5.862 6.115 17.915 1.00 97.00 94 PRO A O 1
ATOM 730 N N . GLU A 1 95 ? 5.271 8.278 17.983 1.00 98.12 95 GLU A N 1
ATOM 731 C CA . GLU A 1 95 ? 4.061 8.080 18.779 1.00 98.12 95 GLU A CA 1
ATOM 732 C C . GLU A 1 95 ? 2.967 7.329 18.007 1.00 98.12 95 GLU A C 1
ATOM 734 O O . GLU A 1 95 ? 2.233 6.534 18.598 1.00 98.12 95 GLU A O 1
ATOM 739 N N . ASP A 1 96 ? 2.856 7.558 16.697 1.00 98.38 96 ASP A N 1
ATOM 740 C CA . ASP A 1 96 ? 1.888 6.885 15.829 1.00 98.38 96 ASP A CA 1
ATOM 741 C C . ASP A 1 96 ? 2.304 5.440 15.559 1.00 98.38 96 ASP A C 1
ATOM 743 O O . ASP A 1 96 ? 1.470 4.544 15.687 1.00 98.38 96 ASP A O 1
ATOM 747 N N . LEU A 1 97 ? 3.594 5.190 15.310 1.00 98.19 97 LEU A N 1
ATOM 748 C CA . LEU A 1 97 ? 4.122 3.833 15.182 1.00 98.19 97 LEU A CA 1
ATOM 749 C C . LEU A 1 97 ? 3.893 3.034 16.469 1.00 98.19 97 LEU A C 1
ATOM 751 O O . LEU A 1 97 ? 3.318 1.945 16.437 1.00 98.19 97 LEU A O 1
ATOM 755 N N . GLN A 1 98 ? 4.283 3.598 17.618 1.00 98.44 98 GLN A N 1
ATOM 756 C CA . GLN A 1 98 ? 4.069 2.956 18.914 1.00 98.44 98 GLN A CA 1
ATOM 757 C C . GLN A 1 98 ? 2.582 2.676 19.153 1.00 98.44 98 GLN A C 1
ATOM 759 O O . GLN A 1 98 ? 2.225 1.612 19.662 1.00 98.44 98 GLN A O 1
ATOM 764 N N . PHE A 1 99 ? 1.712 3.627 18.807 1.00 98.69 99 PHE A N 1
ATOM 765 C CA . PHE A 1 99 ? 0.275 3.461 18.947 1.00 98.69 99 PHE A CA 1
ATOM 766 C C . PHE A 1 99 ? -0.237 2.295 18.096 1.00 98.69 99 PHE A C 1
ATOM 768 O O . PHE A 1 99 ? -0.897 1.413 18.639 1.00 98.69 99 PHE A O 1
ATOM 775 N N . VAL A 1 100 ? 0.088 2.244 16.802 1.00 98.38 100 VAL A N 1
ATOM 776 C CA . VAL A 1 100 ? -0.391 1.180 15.904 1.00 98.38 100 VAL A CA 1
ATOM 777 C C . VAL A 1 100 ? 0.113 -0.187 16.367 1.00 98.38 100 VAL A C 1
ATOM 779 O O . VAL A 1 100 ? -0.703 -1.087 16.560 1.00 98.38 100 VAL A O 1
ATOM 782 N N . GLN A 1 101 ? 1.404 -0.318 16.688 1.00 98.38 101 GLN A N 1
ATOM 783 C CA . GLN A 1 101 ? 1.984 -1.561 17.217 1.00 98.38 101 GLN A CA 1
ATOM 784 C C . GLN A 1 101 ? 1.305 -2.040 18.510 1.00 98.38 101 GLN A C 1
ATOM 786 O O . GLN A 1 101 ? 1.205 -3.236 18.767 1.00 98.38 101 GLN A O 1
ATOM 791 N N . GLN A 1 102 ? 0.849 -1.114 19.359 1.00 98.44 102 GLN A N 1
ATOM 792 C CA . GLN A 1 102 ? 0.211 -1.464 20.627 1.00 98.44 102 GLN A CA 1
ATOM 793 C C . GLN A 1 102 ? -1.291 -1.704 20.519 1.00 98.44 102 GLN A C 1
ATOM 795 O O . GLN A 1 102 ? -1.838 -2.364 21.404 1.00 98.44 102 GLN A O 1
ATOM 800 N N . GLN A 1 103 ? -1.966 -1.119 19.531 1.00 98.56 103 GLN A N 1
ATOM 801 C CA . GLN A 1 103 ? -3.430 -1.037 19.465 1.00 98.56 103 GLN A CA 1
ATOM 802 C C . GLN A 1 103 ? -4.043 -1.831 18.310 1.00 98.56 103 GLN A C 1
ATOM 804 O O . GLN A 1 103 ? -5.267 -1.881 18.206 1.00 98.56 103 GLN A O 1
ATOM 809 N N . THR A 1 104 ? -3.221 -2.463 17.480 1.00 98.81 104 THR A N 1
ATOM 810 C CA . THR A 1 104 ? -3.632 -3.335 16.373 1.00 98.81 104 THR A CA 1
ATOM 811 C C . THR A 1 104 ? -2.891 -4.669 16.446 1.00 98.81 104 THR A C 1
ATOM 813 O O . THR A 1 104 ? -1.937 -4.805 17.217 1.00 98.81 104 THR A O 1
ATOM 816 N N . ASP A 1 105 ? -3.330 -5.649 15.663 1.00 98.75 105 ASP A N 1
ATOM 817 C CA . ASP A 1 105 ? -2.548 -6.846 15.362 1.00 98.75 105 ASP A CA 1
ATOM 818 C C . ASP A 1 105 ? -1.485 -6.491 14.310 1.00 98.75 105 ASP A C 1
ATOM 820 O O . ASP A 1 105 ? -1.702 -6.598 13.101 1.00 98.75 105 ASP A O 1
ATOM 824 N N . TYR A 1 106 ? -0.369 -5.938 14.777 1.00 98.62 106 TYR A N 1
ATOM 825 C CA . TYR A 1 106 ? 0.686 -5.420 13.913 1.00 98.62 106 TYR A CA 1
ATOM 826 C C . TYR A 1 106 ? 1.695 -6.509 13.529 1.00 98.62 106 TYR A C 1
ATOM 828 O O . TYR A 1 106 ? 2.324 -7.132 14.389 1.00 98.62 106 TYR A O 1
ATOM 836 N N . HIS A 1 107 ? 1.914 -6.664 12.225 1.00 98.12 107 HIS A N 1
ATOM 837 C CA . HIS A 1 107 ? 2.818 -7.628 11.612 1.00 98.12 107 HIS A CA 1
ATOM 838 C C . HIS A 1 107 ? 3.929 -6.904 10.861 1.00 98.12 107 HIS A C 1
ATOM 840 O O . HIS A 1 107 ? 3.738 -6.397 9.754 1.00 98.12 107 HIS A O 1
ATOM 846 N N . LYS A 1 108 ? 5.128 -6.910 11.446 1.00 97.69 108 LYS A N 1
ATOM 847 C CA . LYS A 1 108 ? 6.348 -6.542 10.728 1.00 97.69 108 LYS A CA 1
ATOM 848 C C . LYS A 1 108 ? 6.782 -7.708 9.847 1.00 97.69 1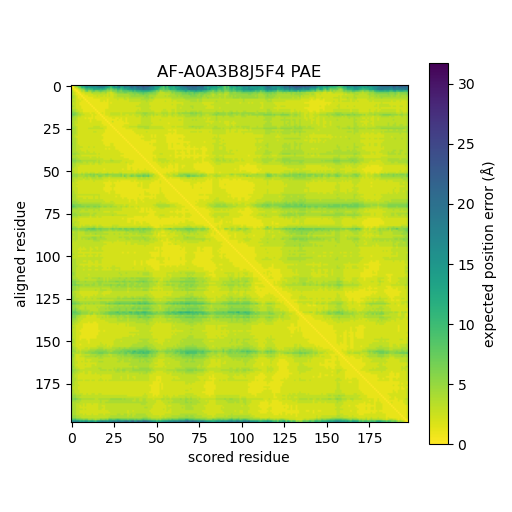08 LYS A C 1
ATOM 850 O O . LYS A 1 108 ? 7.070 -8.789 10.368 1.00 97.69 108 LYS A O 1
ATOM 855 N N . ILE A 1 109 ? 6.891 -7.476 8.543 1.00 97.56 109 ILE A N 1
ATOM 856 C CA . ILE A 1 109 ? 7.396 -8.472 7.590 1.00 97.56 109 ILE A CA 1
ATOM 857 C C . ILE A 1 109 ? 8.791 -8.090 7.063 1.00 97.56 109 ILE A C 1
ATOM 859 O O . ILE A 1 109 ? 9.189 -6.921 7.154 1.00 97.56 109 ILE A O 1
ATOM 863 N N . PRO A 1 110 ? 9.569 -9.066 6.550 1.00 96.75 110 PRO A N 1
ATOM 864 C CA . PRO A 1 110 ? 10.815 -8.794 5.840 1.00 96.75 110 PRO A CA 1
ATOM 865 C C . PRO A 1 110 ? 10.656 -7.797 4.684 1.00 96.75 110 PRO A C 1
ATOM 867 O O . PRO A 1 110 ? 9.562 -7.551 4.188 1.00 96.75 110 PRO A O 1
ATOM 870 N N . ASP A 1 111 ? 11.769 -7.187 4.284 1.00 96.31 111 ASP A N 1
ATOM 871 C CA . ASP A 1 111 ? 11.789 -6.127 3.279 1.00 96.31 111 ASP A CA 1
ATOM 872 C C . ASP A 1 111 ? 11.412 -6.649 1.879 1.00 96.31 111 ASP A C 1
ATOM 874 O O . ASP A 1 111 ? 12.133 -7.469 1.307 1.00 96.31 111 ASP A O 1
ATOM 878 N N . GLY A 1 112 ? 10.323 -6.122 1.311 1.00 97.31 112 GLY A N 1
ATOM 879 C CA . GLY A 1 112 ? 9.853 -6.394 -0.048 1.00 97.31 112 GLY A CA 1
ATOM 880 C C . GLY A 1 112 ? 10.794 -5.925 -1.164 1.00 97.31 112 GLY A C 1
ATOM 881 O O . GLY A 1 112 ? 10.521 -6.168 -2.335 1.00 97.31 112 GLY A O 1
ATOM 882 N N . ASN A 1 113 ? 11.911 -5.265 -0.843 1.00 97.06 113 ASN A N 1
ATOM 883 C CA . ASN A 1 113 ? 12.959 -4.919 -1.807 1.00 97.06 113 ASN A CA 1
ATOM 884 C C . ASN A 1 113 ? 13.955 -6.056 -2.075 1.00 97.06 113 ASN A C 1
ATOM 886 O O . ASN A 1 113 ? 14.747 -5.962 -3.015 1.00 97.06 113 ASN A O 1
ATOM 890 N N . ALA A 1 114 ? 13.971 -7.101 -1.246 1.00 96.19 114 ALA A N 1
ATOM 891 C CA . ALA A 1 114 ? 14.955 -8.173 -1.325 1.00 96.19 114 ALA A CA 1
ATOM 892 C C . ALA A 1 114 ? 14.293 -9.545 -1.454 1.00 96.19 114 ALA A C 1
ATOM 894 O O . ALA A 1 114 ? 13.306 -9.843 -0.792 1.00 96.19 114 ALA A O 1
ATOM 895 N N . VAL A 1 115 ? 14.895 -10.408 -2.269 1.00 96.81 115 VAL A N 1
ATOM 896 C CA . VAL A 1 115 ? 14.510 -11.820 -2.376 1.00 96.81 115 VAL A CA 1
ATOM 897 C C . VAL A 1 115 ? 15.161 -12.658 -1.272 1.00 96.81 115 VAL A C 1
ATOM 899 O O . VAL A 1 115 ? 16.213 -12.309 -0.730 1.00 96.81 115 VAL A O 1
ATOM 902 N N . GLY A 1 116 ? 14.567 -13.813 -0.961 1.00 95.19 116 GLY A N 1
ATOM 903 C CA . GLY A 1 116 ? 15.180 -14.829 -0.096 1.00 95.19 116 GLY A CA 1
ATOM 904 C C . GLY A 1 116 ? 15.220 -14.491 1.400 1.00 95.19 116 GLY A C 1
ATOM 905 O O . GLY A 1 116 ? 15.901 -15.181 2.158 1.00 95.19 116 GLY A O 1
ATOM 906 N N . ASN A 1 117 ? 14.498 -13.459 1.843 1.00 95.69 117 ASN A N 1
ATOM 907 C CA . ASN A 1 117 ? 14.391 -13.054 3.251 1.00 95.69 117 ASN A CA 1
ATOM 908 C C . ASN A 1 117 ? 13.067 -13.485 3.922 1.00 95.69 117 ASN A C 1
ATOM 910 O O . ASN A 1 117 ? 12.892 -13.242 5.115 1.00 95.69 117 ASN A O 1
ATOM 914 N N . GLY A 1 118 ? 12.162 -14.136 3.179 1.00 93.25 118 GLY A N 1
ATOM 915 C CA . GLY A 1 118 ? 10.841 -14.565 3.654 1.00 93.25 118 GLY A CA 1
ATOM 916 C C . GLY A 1 118 ? 9.663 -13.784 3.063 1.00 93.25 118 GLY A C 1
ATOM 917 O O . GLY A 1 118 ? 8.523 -14.157 3.322 1.00 93.25 118 GLY A O 1
ATOM 918 N N . THR A 1 119 ? 9.922 -12.756 2.255 1.00 95.56 119 THR A N 1
ATOM 919 C CA . THR A 1 119 ? 8.935 -12.053 1.418 1.00 95.56 119 THR A CA 1
ATOM 920 C C . THR A 1 119 ? 9.383 -12.061 -0.047 1.00 95.56 119 THR A C 1
ATOM 922 O O . THR A 1 119 ? 10.567 -12.294 -0.315 1.00 95.56 119 THR A O 1
ATOM 925 N N . PRO A 1 120 ? 8.472 -11.830 -1.009 1.00 97.19 120 PRO A N 1
ATOM 926 C CA . PRO A 1 120 ? 8.867 -11.571 -2.390 1.00 97.19 120 PRO A CA 1
ATOM 927 C C . PRO A 1 120 ? 9.686 -10.278 -2.515 1.00 97.19 120 PRO A C 1
ATOM 929 O O . PRO A 1 120 ? 9.469 -9.330 -1.760 1.00 97.19 120 PRO A O 1
ATOM 932 N N . GLY A 1 121 ? 10.595 -10.237 -3.492 1.00 97.88 121 GLY A N 1
ATOM 933 C CA . GLY A 1 121 ? 11.391 -9.053 -3.826 1.00 97.88 121 GLY A CA 1
ATOM 934 C C . GLY A 1 121 ? 10.874 -8.336 -5.076 1.00 97.88 121 GLY A C 1
ATOM 935 O O . GLY A 1 121 ? 11.094 -8.811 -6.187 1.00 97.88 121 GLY A O 1
ATOM 936 N N . PHE A 1 122 ? 10.237 -7.174 -4.922 1.00 98.31 122 PHE A N 1
ATOM 937 C CA . PHE A 1 122 ? 9.626 -6.411 -6.026 1.00 98.31 122 PHE A CA 1
ATOM 938 C C . PHE A 1 122 ? 10.394 -5.151 -6.436 1.00 98.31 122 PHE A C 1
ATOM 940 O O . PHE A 1 122 ? 9.826 -4.234 -7.031 1.00 98.31 122 PHE A O 1
ATOM 947 N N . ARG A 1 123 ? 11.696 -5.107 -6.141 1.00 97.94 123 ARG A N 1
ATOM 948 C CA . ARG A 1 123 ? 12.614 -4.085 -6.649 1.00 97.94 123 ARG A CA 1
ATOM 949 C C . ARG A 1 123 ? 13.580 -4.710 -7.644 1.00 97.94 123 ARG A C 1
ATOM 951 O O . ARG A 1 123 ? 14.537 -5.375 -7.253 1.00 97.94 123 ARG A O 1
ATOM 958 N N . ASP A 1 124 ? 13.353 -4.449 -8.926 1.00 98.25 124 ASP A N 1
ATOM 959 C CA . ASP A 1 124 ? 14.152 -4.997 -10.019 1.00 98.25 124 ASP A CA 1
ATOM 960 C C . ASP A 1 124 ? 14.574 -3.881 -10.997 1.00 98.25 124 ASP A C 1
ATOM 962 O O . ASP A 1 124 ? 13.747 -3.412 -11.784 1.00 98.25 124 ASP A O 1
ATOM 966 N N . PRO A 1 125 ? 15.849 -3.438 -10.972 1.00 97.75 125 PRO A N 1
ATOM 967 C CA . PRO A 1 125 ? 16.358 -2.409 -11.880 1.00 97.75 125 PRO A CA 1
ATOM 968 C C . PRO A 1 125 ? 16.470 -2.868 -13.344 1.00 97.75 125 PRO A C 1
ATOM 970 O O . PRO A 1 125 ? 16.638 -2.025 -14.221 1.00 97.75 125 PRO A O 1
ATOM 973 N N . GLU A 1 126 ? 16.419 -4.174 -13.621 1.00 97.81 126 GLU A N 1
ATOM 974 C CA . GLU A 1 126 ? 16.622 -4.748 -14.957 1.00 97.81 126 GLU A CA 1
ATOM 975 C C . GLU A 1 126 ? 15.301 -5.178 -15.623 1.00 97.81 126 GLU A C 1
ATOM 977 O O . GLU A 1 126 ? 15.255 -5.389 -16.843 1.00 97.81 126 GLU A O 1
ATOM 982 N N . PHE A 1 127 ? 14.204 -5.268 -14.863 1.00 96.94 127 PHE A N 1
ATOM 983 C CA . PHE A 1 127 ? 12.896 -5.663 -15.385 1.00 96.94 127 PHE A CA 1
ATOM 984 C C . PHE A 1 127 ? 12.213 -4.545 -16.181 1.00 96.94 127 PHE A C 1
ATOM 986 O O . PHE A 1 127 ? 11.494 -3.708 -15.645 1.00 96.94 127 PHE A O 1
ATOM 993 N N . THR A 1 128 ? 12.421 -4.558 -17.496 1.00 95.38 128 THR A N 1
ATOM 994 C CA . THR A 1 128 ? 11.931 -3.521 -18.427 1.00 95.38 128 THR A CA 1
ATOM 995 C C . THR A 1 128 ? 10.844 -4.012 -19.390 1.00 95.38 128 THR A C 1
ATOM 997 O O . THR A 1 128 ? 10.100 -3.203 -19.935 1.00 95.38 128 THR A O 1
ATOM 1000 N N . GLY A 1 129 ? 10.725 -5.328 -19.600 1.00 94.06 129 GLY A N 1
ATOM 1001 C CA . GLY A 1 129 ? 9.845 -5.950 -20.603 1.00 94.06 129 GLY A CA 1
ATOM 1002 C C . GLY A 1 129 ? 8.449 -6.323 -20.100 1.00 94.06 129 GLY A C 1
ATOM 1003 O O . GLY A 1 129 ? 7.900 -7.333 -20.531 1.00 94.06 129 GLY A O 1
ATOM 1004 N N . TRP A 1 130 ? 7.881 -5.564 -19.161 1.00 94.56 130 TRP A N 1
ATOM 1005 C CA . TRP A 1 130 ? 6.613 -5.909 -18.503 1.00 94.56 130 TRP A CA 1
ATOM 1006 C C . TRP A 1 130 ? 5.431 -6.031 -19.482 1.00 94.56 130 TRP A C 1
ATOM 1008 O O . TRP A 1 130 ? 4.539 -6.848 -19.259 1.00 94.56 130 TRP A O 1
ATOM 1018 N N . GLN A 1 131 ? 5.440 -5.285 -20.596 1.00 94.50 131 GLN A N 1
ATOM 1019 C CA . GLN A 1 131 ? 4.370 -5.329 -21.602 1.00 94.50 131 GLN A CA 1
ATOM 1020 C C . GLN A 1 131 ? 4.232 -6.709 -22.256 1.00 94.50 131 GLN A C 1
ATOM 1022 O O . GLN A 1 131 ? 3.145 -7.071 -22.696 1.00 94.50 131 GLN A O 1
ATOM 1027 N N . GLU A 1 132 ? 5.307 -7.503 -22.310 1.00 94.56 132 GLU A N 1
ATOM 1028 C CA . GLU A 1 132 ? 5.270 -8.864 -22.867 1.00 94.56 132 GLU A CA 1
ATOM 1029 C C . GLU A 1 132 ? 4.387 -9.810 -22.041 1.00 94.56 132 GLU A C 1
ATOM 1031 O O . GLU A 1 132 ? 3.925 -10.833 -22.548 1.00 94.56 132 GLU A O 1
ATOM 1036 N N . TYR A 1 133 ? 4.134 -9.452 -20.781 1.00 94.50 133 TYR A N 1
ATOM 1037 C CA . TYR A 1 133 ? 3.350 -10.234 -19.836 1.00 94.50 133 TYR A CA 1
ATOM 1038 C C . TYR A 1 133 ? 1.911 -9.738 -19.702 1.00 94.50 133 TYR A C 1
ATOM 1040 O O . TYR A 1 133 ? 1.150 -10.405 -19.017 1.00 94.50 133 TYR A O 1
ATOM 1048 N N . MET A 1 134 ? 1.545 -8.610 -20.331 1.00 94.12 134 MET A N 1
ATOM 1049 C CA . MET A 1 134 ? 0.292 -7.887 -20.077 1.00 94.12 134 MET A CA 1
ATOM 1050 C C . MET A 1 134 ? -0.588 -7.759 -21.337 1.00 94.12 134 MET A C 1
ATOM 1052 O O . MET A 1 134 ? -0.639 -6.687 -21.942 1.00 94.12 134 MET A O 1
ATOM 1056 N N . PRO A 1 135 ? -1.265 -8.835 -21.789 1.00 92.75 135 PRO A N 1
ATOM 1057 C CA . PRO A 1 135 ? -2.181 -8.767 -22.926 1.00 92.75 135 PRO A CA 1
ATOM 1058 C C . PRO A 1 135 ? -3.485 -8.005 -22.639 1.00 92.75 135 PRO A C 1
ATOM 1060 O O . PRO A 1 135 ? -4.144 -7.596 -23.595 1.00 92.75 135 PRO A O 1
ATOM 1063 N N . ASP A 1 136 ? -3.885 -7.839 -21.373 1.00 94.62 136 ASP A N 1
ATOM 1064 C CA . ASP A 1 136 ? -5.076 -7.063 -21.014 1.00 94.62 136 ASP A CA 1
ATOM 1065 C C . ASP A 1 136 ? -4.819 -5.561 -21.196 1.00 94.62 136 ASP A C 1
ATOM 1067 O O . ASP A 1 136 ? -3.948 -4.977 -20.548 1.00 94.62 136 ASP A O 1
ATOM 1071 N N . GLU A 1 137 ? -5.586 -4.930 -22.088 1.00 94.19 137 GLU A N 1
ATOM 1072 C CA . GLU A 1 137 ? -5.397 -3.519 -22.443 1.00 94.19 137 GLU A CA 1
ATOM 1073 C C . GLU A 1 137 ? -5.666 -2.570 -21.264 1.00 94.19 137 GLU A C 1
ATOM 1075 O O . GLU A 1 137 ? -4.992 -1.549 -21.147 1.00 94.19 137 GLU A O 1
ATOM 1080 N N . GLY A 1 138 ? -6.607 -2.907 -20.375 1.00 94.19 138 GLY A N 1
ATOM 1081 C CA . GLY A 1 138 ? -6.944 -2.077 -19.218 1.00 94.19 138 GLY A CA 1
ATOM 1082 C C . GLY A 1 138 ? -5.856 -2.123 -18.147 1.00 94.19 138 GLY A C 1
ATOM 1083 O O . GLY A 1 138 ? -5.417 -1.083 -17.657 1.00 94.19 138 GLY A O 1
ATOM 1084 N N . LEU A 1 139 ? -5.354 -3.317 -17.823 1.00 94.31 139 LEU A N 1
ATOM 1085 C CA . LEU A 1 139 ? -4.221 -3.469 -16.907 1.00 94.31 139 LEU A CA 1
ATOM 1086 C C . LEU A 1 139 ? -2.944 -2.855 -17.488 1.00 94.31 139 LEU A C 1
ATOM 1088 O O . LEU A 1 139 ? -2.186 -2.213 -16.758 1.00 94.31 139 LEU A O 1
ATOM 1092 N N . ALA A 1 140 ? -2.719 -3.001 -18.796 1.00 96.00 140 ALA A N 1
ATOM 1093 C CA . ALA A 1 140 ? -1.598 -2.359 -19.471 1.00 96.00 140 ALA A CA 1
ATOM 1094 C C . ALA A 1 140 ? -1.667 -0.827 -19.377 1.00 96.00 140 ALA A C 1
ATOM 1096 O O . ALA A 1 140 ? -0.636 -0.192 -19.160 1.00 96.00 140 ALA A O 1
ATOM 1097 N N . GLU A 1 141 ? -2.857 -0.229 -19.480 1.00 97.25 141 GLU A N 1
ATOM 1098 C CA . GLU A 1 141 ? -3.045 1.216 -19.312 1.00 97.25 141 GLU A CA 1
ATOM 1099 C C . GLU A 1 141 ? -2.686 1.680 -17.890 1.00 97.25 141 GLU A C 1
ATOM 1101 O O . GLU A 1 141 ? -1.949 2.657 -17.725 1.00 97.25 141 GLU A O 1
ATOM 1106 N N . VAL A 1 142 ? -3.131 0.945 -16.863 1.00 97.31 142 VAL A N 1
ATOM 1107 C CA . VAL A 1 142 ? -2.802 1.231 -15.455 1.00 97.31 142 VAL A CA 1
ATOM 1108 C C . VAL A 1 142 ? -1.291 1.171 -15.221 1.00 97.31 142 VAL A C 1
ATOM 1110 O O . VAL A 1 142 ? -0.712 2.111 -14.671 1.00 97.31 142 VAL A O 1
ATOM 1113 N N . TRP A 1 143 ? -0.636 0.095 -15.668 1.00 97.25 143 TRP A N 1
ATOM 1114 C CA . TRP A 1 143 ? 0.811 -0.075 -15.511 1.00 97.25 143 TRP A CA 1
ATOM 1115 C C . TRP A 1 143 ? 1.608 0.981 -16.270 1.00 97.25 143 TRP A C 1
ATOM 1117 O O . TRP A 1 143 ? 2.564 1.536 -15.724 1.00 97.25 143 TRP A O 1
ATOM 1127 N N . GLN A 1 144 ? 1.196 1.310 -17.496 1.00 97.81 144 GLN A N 1
ATOM 1128 C CA . GLN A 1 144 ? 1.849 2.355 -18.274 1.00 97.81 144 GLN A CA 1
ATOM 1129 C C . GLN A 1 144 ? 1.766 3.706 -17.556 1.00 97.81 144 GLN A C 1
ATOM 1131 O O . GLN A 1 144 ? 2.788 4.375 -17.414 1.00 97.81 144 GLN A O 1
ATOM 1136 N N . LEU A 1 145 ? 0.591 4.084 -17.038 1.00 98.31 145 LEU A N 1
ATOM 1137 C CA . LEU A 1 145 ? 0.432 5.340 -16.306 1.00 98.31 145 LEU A CA 1
ATOM 1138 C C . LEU A 1 145 ? 1.252 5.363 -15.006 1.00 98.31 145 LEU A C 1
ATOM 1140 O O . LEU A 1 145 ? 1.859 6.386 -14.685 1.00 98.31 145 LEU A O 1
ATOM 1144 N N . ALA A 1 146 ? 1.313 4.248 -14.271 1.00 97.44 146 ALA A N 1
ATOM 1145 C CA . ALA A 1 146 ? 2.138 4.142 -13.068 1.00 97.44 146 ALA A CA 1
ATOM 1146 C C . ALA A 1 146 ? 3.626 4.372 -13.377 1.00 97.44 146 ALA A C 1
ATOM 1148 O O . ALA A 1 146 ? 4.297 5.156 -12.701 1.00 97.44 146 ALA A O 1
ATOM 1149 N N . ILE A 1 147 ? 4.124 3.744 -14.443 1.00 97.12 147 ILE A N 1
ATOM 1150 C CA . ILE A 1 147 ? 5.512 3.871 -14.896 1.00 97.12 147 ILE A CA 1
ATOM 1151 C C . ILE A 1 147 ? 5.800 5.282 -15.407 1.00 97.12 147 ILE A C 1
ATOM 1153 O O . ILE A 1 147 ? 6.848 5.850 -15.090 1.00 97.12 147 ILE A O 1
ATOM 1157 N N . ASP A 1 148 ? 4.874 5.881 -16.153 1.00 97.75 148 ASP A N 1
ATOM 1158 C CA . ASP A 1 148 ? 5.010 7.248 -16.652 1.00 97.75 148 ASP A CA 1
ATOM 1159 C C . ASP A 1 148 ? 5.099 8.252 -15.499 1.00 97.75 148 ASP A C 1
ATOM 1161 O O . ASP A 1 148 ? 5.991 9.102 -15.500 1.00 97.75 148 ASP A O 1
ATOM 1165 N N . LEU A 1 149 ? 4.245 8.125 -14.475 1.00 97.25 149 LEU A N 1
ATOM 1166 C CA . LEU A 1 149 ? 4.303 8.959 -13.271 1.00 97.25 149 LEU A CA 1
ATOM 1167 C C . LEU A 1 149 ? 5.605 8.737 -12.490 1.00 97.25 149 LEU A C 1
ATOM 1169 O O . LEU A 1 149 ? 6.255 9.710 -12.097 1.00 97.25 149 LEU A O 1
ATOM 1173 N N . GLY A 1 150 ? 6.027 7.481 -12.319 1.00 96.00 150 GLY A N 1
ATOM 1174 C CA . GLY A 1 150 ? 7.313 7.136 -11.712 1.00 96.00 150 GLY A CA 1
ATOM 1175 C C . GLY A 1 150 ? 8.468 7.850 -12.418 1.00 96.00 150 GLY A C 1
ATOM 1176 O O . GLY A 1 150 ? 9.180 8.644 -11.807 1.00 96.00 150 GLY A O 1
ATOM 1177 N N . ASN A 1 151 ? 8.591 7.684 -13.734 1.00 96.19 151 ASN A N 1
ATOM 1178 C CA . ASN A 1 151 ? 9.618 8.338 -14.554 1.00 96.19 151 ASN A CA 1
ATOM 1179 C C . ASN A 1 151 ? 9.483 9.871 -14.602 1.00 96.19 151 ASN A C 1
ATOM 1181 O O . ASN A 1 151 ? 10.470 10.612 -14.737 1.00 96.19 151 ASN A O 1
ATOM 1185 N N . GLN A 1 152 ? 8.258 10.386 -14.503 1.00 96.50 152 GLN A N 1
ATOM 1186 C CA . GLN A 1 152 ? 7.997 11.816 -14.482 1.00 96.50 152 GLN A CA 1
ATOM 1187 C C . GLN A 1 152 ? 8.535 12.466 -13.209 1.00 96.50 152 GLN A C 1
ATOM 1189 O O . GLN A 1 152 ? 9.066 13.570 -13.320 1.00 96.50 152 GLN A O 1
ATOM 1194 N N . TYR A 1 153 ? 8.434 11.825 -12.044 1.00 95.88 153 TYR A N 1
ATOM 1195 C CA . TYR A 1 153 ? 8.757 12.459 -10.760 1.00 95.88 153 TYR A CA 1
ATOM 1196 C C . TYR A 1 153 ? 10.028 11.936 -10.078 1.00 95.88 153 TYR A C 1
ATOM 1198 O O . TYR A 1 153 ? 10.593 12.657 -9.252 1.00 95.88 153 TYR A O 1
ATOM 1206 N N . ASN A 1 154 ? 10.507 10.739 -10.425 1.00 96.06 154 ASN A N 1
ATOM 1207 C CA . ASN A 1 154 ? 11.660 10.109 -9.780 1.00 96.06 154 ASN A CA 1
ATOM 1208 C C . ASN A 1 154 ? 12.914 10.997 -9.833 1.00 96.06 154 ASN A C 1
ATOM 1210 O O . ASN A 1 154 ? 13.328 11.440 -10.907 1.00 96.06 154 ASN A O 1
ATOM 1214 N N . GLY A 1 155 ? 13.501 11.287 -8.668 1.00 93.81 155 GLY A N 1
ATOM 1215 C CA . GLY A 1 155 ? 14.703 12.116 -8.545 1.00 93.81 155 GLY A CA 1
ATOM 1216 C C . GLY A 1 155 ? 14.558 13.582 -8.989 1.00 93.81 155 GLY A C 1
ATOM 1217 O O . GLY A 1 155 ? 15.570 14.275 -9.111 1.00 93.81 155 GLY A O 1
ATOM 1218 N N . LYS A 1 156 ? 13.338 14.086 -9.249 1.00 93.75 156 LYS A N 1
ATOM 1219 C CA . LYS A 1 156 ? 13.103 15.468 -9.719 1.00 93.75 156 LYS A CA 1
ATOM 1220 C C . LYS A 1 156 ? 12.633 16.393 -8.605 1.00 93.75 156 LYS A C 1
ATOM 1222 O O . LYS A 1 156 ? 11.930 15.984 -7.686 1.00 93.75 156 LYS A O 1
ATOM 1227 N N . ASP A 1 157 ? 13.006 17.666 -8.708 1.00 91.06 157 ASP A N 1
ATOM 1228 C CA . ASP A 1 157 ? 12.644 18.735 -7.762 1.00 91.06 157 ASP A CA 1
ATOM 1229 C C . ASP A 1 157 ? 12.996 18.423 -6.292 1.00 91.06 157 ASP A C 1
ATOM 1231 O O . ASP A 1 157 ? 12.316 18.867 -5.372 1.00 91.06 157 ASP A O 1
ATOM 1235 N N . GLY A 1 158 ? 14.054 17.638 -6.057 1.00 87.56 158 GLY A N 1
ATOM 1236 C CA . GLY A 1 158 ? 14.463 17.218 -4.712 1.00 87.56 158 GLY A CA 1
ATOM 1237 C C . GLY A 1 158 ? 13.702 16.010 -4.157 1.00 87.56 158 GLY A C 1
ATOM 1238 O O . GLY A 1 158 ? 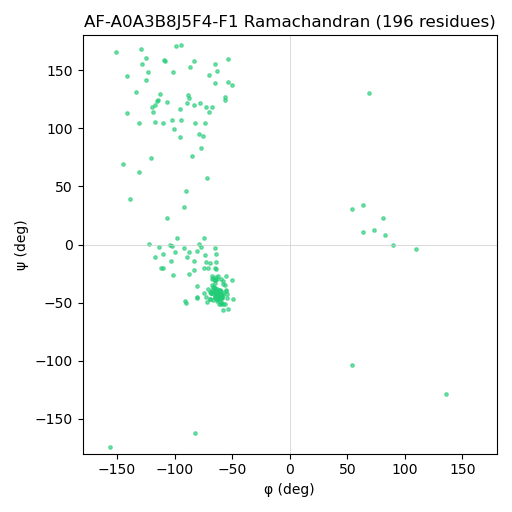13.880 15.675 -2.989 1.00 87.56 158 GLY A O 1
ATOM 1239 N N . ARG A 1 159 ? 12.875 15.336 -4.969 1.00 90.94 159 ARG A N 1
ATOM 1240 C CA . ARG A 1 159 ? 12.298 14.032 -4.616 1.00 90.94 159 ARG A CA 1
ATOM 1241 C C . ARG A 1 159 ? 13.377 12.965 -4.482 1.00 90.94 159 ARG A C 1
ATOM 1243 O O . ARG A 1 159 ? 14.439 13.053 -5.101 1.00 90.94 159 ARG A O 1
ATOM 1250 N N . TYR A 1 160 ? 13.059 11.939 -3.695 1.00 89.56 160 TYR A N 1
ATOM 1251 C CA . TYR A 1 160 ? 13.869 10.733 -3.597 1.00 89.56 160 TYR A CA 1
ATOM 1252 C C . TYR A 1 160 ? 14.121 10.139 -4.992 1.00 89.56 160 TYR A C 1
ATOM 1254 O O . TYR A 1 160 ? 13.239 10.146 -5.854 1.00 89.56 160 TYR A O 1
ATOM 1262 N N . ASN A 1 161 ? 15.345 9.663 -5.211 1.00 94.25 161 ASN A N 1
ATOM 1263 C CA . ASN A 1 161 ? 15.733 8.980 -6.436 1.00 94.25 161 ASN A CA 1
ATOM 1264 C C . ASN A 1 161 ? 15.737 7.472 -6.187 1.00 94.25 161 ASN A C 1
ATOM 1266 O O . ASN A 1 161 ? 16.709 6.935 -5.655 1.00 94.25 161 ASN A O 1
ATOM 1270 N N . ASN A 1 162 ? 14.665 6.801 -6.594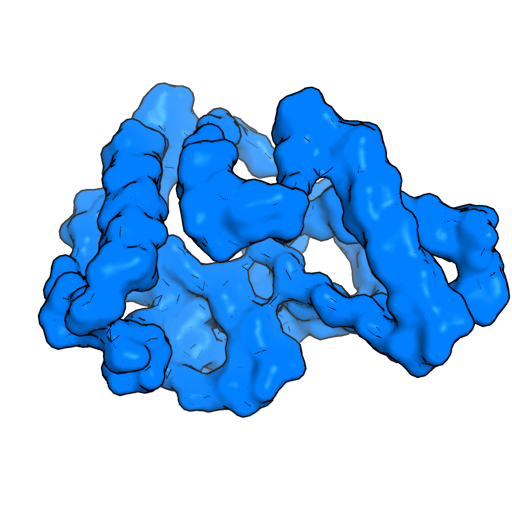 1.00 95.06 162 ASN A N 1
ATOM 1271 C CA . ASN A 1 162 ? 14.618 5.353 -6.654 1.00 95.06 162 ASN A CA 1
ATOM 1272 C C . ASN A 1 162 ? 15.533 4.869 -7.790 1.00 95.06 162 ASN A C 1
ATOM 1274 O O . ASN A 1 162 ? 15.291 5.151 -8.966 1.00 95.06 1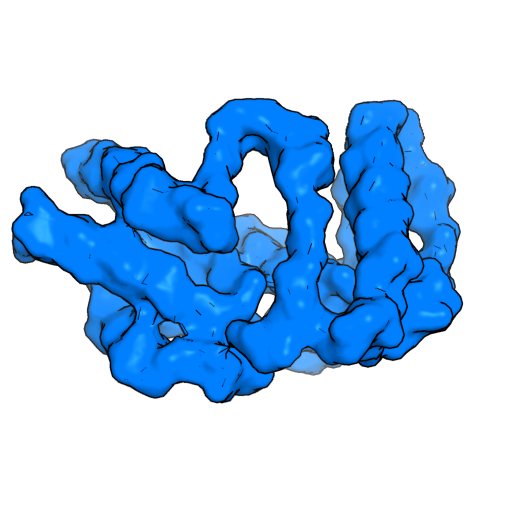62 ASN A O 1
ATOM 1278 N N . GLU A 1 163 ? 16.604 4.160 -7.436 1.00 97.00 163 GLU A N 1
ATOM 1279 C CA . GLU A 1 163 ? 17.613 3.708 -8.398 1.00 97.00 163 GLU A CA 1
ATOM 1280 C C . GLU A 1 163 ? 17.086 2.657 -9.385 1.00 97.00 163 GLU A C 1
ATOM 1282 O O . GLU A 1 163 ? 17.556 2.626 -10.519 1.00 97.00 163 GLU A O 1
ATOM 1287 N N . ALA A 1 164 ? 16.112 1.826 -8.990 1.00 97.50 164 ALA A N 1
ATOM 1288 C CA . ALA A 1 164 ? 15.529 0.830 -9.888 1.00 97.50 164 ALA A CA 1
ATOM 1289 C C . ALA A 1 164 ? 14.694 1.506 -10.976 1.00 97.50 164 ALA A C 1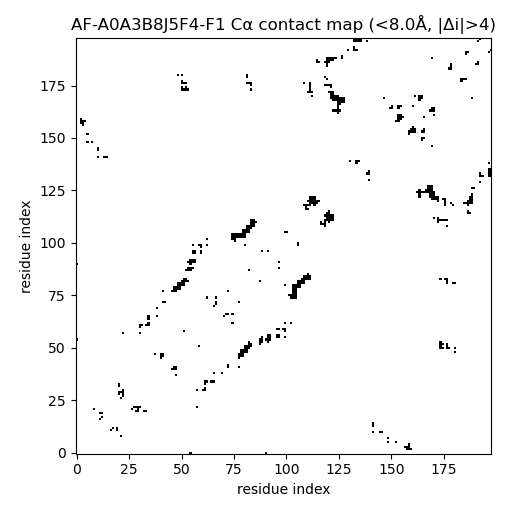
ATOM 1291 O O . ALA A 1 164 ? 14.920 1.271 -12.162 1.00 97.50 164 ALA A O 1
ATOM 1292 N N . VAL A 1 165 ? 13.835 2.450 -10.581 1.00 97.31 165 VAL A N 1
ATOM 1293 C CA . VAL A 1 165 ? 13.076 3.286 -11.524 1.00 97.31 165 VAL A CA 1
ATOM 1294 C C . VAL A 1 165 ? 14.020 4.119 -12.400 1.00 97.31 165 VAL A C 1
ATOM 1296 O O . VAL A 1 165 ? 13.821 4.225 -13.605 1.00 97.31 165 VAL A O 1
ATOM 1299 N N . ALA A 1 166 ? 15.102 4.673 -11.837 1.00 97.19 166 ALA A N 1
ATOM 1300 C CA . ALA A 1 166 ? 16.090 5.439 -12.605 1.00 97.19 166 ALA A CA 1
ATOM 1301 C C . ALA A 1 166 ? 16.835 4.592 -13.656 1.00 97.19 166 ALA A C 1
ATOM 1303 O O . ALA A 1 166 ? 17.272 5.132 -14.674 1.00 97.19 166 ALA A O 1
ATOM 1304 N N . ALA A 1 167 ? 16.975 3.283 -13.425 1.00 97.19 167 ALA A N 1
ATOM 1305 C CA . ALA A 1 167 ? 17.545 2.333 -14.378 1.00 97.19 167 ALA A CA 1
ATOM 1306 C C . ALA A 1 167 ? 16.545 1.882 -15.464 1.00 97.19 167 ALA A C 1
ATOM 1308 O O . ALA A 1 167 ? 16.939 1.197 -16.406 1.00 97.19 167 ALA A O 1
ATOM 1309 N N . GLY A 1 168 ? 15.276 2.296 -15.365 1.00 95.81 168 GLY A N 1
ATOM 1310 C CA . GLY A 1 168 ? 14.183 1.874 -16.243 1.00 95.81 168 GLY A CA 1
ATOM 1311 C C . GLY A 1 168 ? 13.436 0.630 -15.758 1.00 95.81 168 GLY A C 1
ATOM 1312 O O . GLY A 1 168 ? 12.493 0.209 -16.424 1.00 95.81 168 GLY A O 1
ATOM 1313 N N . GLY A 1 169 ? 13.847 0.057 -14.626 1.00 97.62 169 GLY A N 1
ATOM 1314 C CA . GLY A 1 169 ? 13.183 -1.068 -13.979 1.00 97.62 169 GLY A CA 1
ATOM 1315 C C . GLY A 1 169 ? 11.990 -0.651 -13.118 1.00 97.62 169 GLY A C 1
ATOM 1316 O O . GLY A 1 169 ? 11.465 0.459 -13.234 1.00 97.62 169 GLY A O 1
ATOM 1317 N N . LEU A 1 170 ? 11.573 -1.550 -12.225 1.00 97.75 170 LEU A N 1
ATOM 1318 C CA . LEU A 1 170 ? 10.390 -1.389 -11.380 1.00 97.75 170 LEU A CA 1
ATOM 1319 C C . LEU A 1 170 ? 10.729 -1.498 -9.894 1.00 97.75 170 LEU A C 1
ATOM 1321 O O . LEU A 1 170 ? 11.622 -2.242 -9.489 1.00 97.75 170 LEU A O 1
ATOM 1325 N N . ASP A 1 171 ? 9.964 -0.772 -9.086 1.00 97.38 171 ASP A N 1
ATOM 1326 C CA . ASP A 1 171 ? 9.921 -0.928 -7.637 1.00 97.38 171 ASP A CA 1
ATOM 1327 C C . ASP A 1 171 ? 8.479 -0.750 -7.163 1.00 97.38 171 ASP A C 1
ATOM 1329 O O . ASP A 1 171 ? 7.896 0.326 -7.301 1.00 97.38 171 ASP A O 1
ATOM 1333 N N . PHE A 1 172 ? 7.901 -1.837 -6.667 1.00 97.19 172 PHE A N 1
ATOM 1334 C CA . PHE A 1 172 ? 6.574 -1.879 -6.051 1.00 97.19 172 PHE A CA 1
ATOM 1335 C C . PHE A 1 172 ? 6.609 -2.772 -4.803 1.00 97.19 172 PHE A C 1
ATOM 1337 O O . PHE A 1 172 ? 5.686 -3.541 -4.537 1.00 97.19 172 PHE A O 1
ATOM 1344 N N . SER A 1 173 ? 7.711 -2.681 -4.051 1.00 97.69 173 SER A N 1
ATOM 1345 C CA . SER A 1 173 ? 8.015 -3.468 -2.844 1.00 97.69 173 SER A CA 1
ATOM 1346 C C . SER A 1 173 ? 6.899 -3.496 -1.796 1.00 97.69 173 SER A C 1
ATOM 1348 O O . SER A 1 173 ? 6.700 -4.539 -1.171 1.00 97.69 173 SER A O 1
ATOM 1350 N N . ASP A 1 174 ? 6.093 -2.435 -1.686 1.00 96.69 174 ASP A N 1
ATOM 1351 C CA . ASP A 1 174 ? 4.899 -2.392 -0.825 1.00 96.69 174 ASP A CA 1
ATOM 1352 C C . ASP A 1 174 ? 3.896 -3.533 -1.113 1.00 96.69 174 ASP A C 1
ATOM 1354 O O . ASP A 1 174 ? 3.200 -4.009 -0.216 1.00 96.69 174 ASP A O 1
ATOM 1358 N N . PHE A 1 175 ? 3.858 -4.076 -2.337 1.00 97.62 175 PHE A N 1
ATOM 1359 C CA . PHE A 1 175 ? 2.987 -5.207 -2.680 1.00 97.62 175 PHE A CA 1
ATOM 1360 C C . PHE A 1 175 ? 3.321 -6.503 -1.910 1.00 97.62 175 PHE A C 1
ATOM 1362 O O . PHE A 1 175 ? 2.492 -7.417 -1.843 1.00 97.62 175 PHE A O 1
ATOM 1369 N N . ALA A 1 176 ? 4.495 -6.594 -1.274 1.00 98.12 176 ALA A N 1
ATOM 1370 C CA . ALA A 1 176 ? 4.836 -7.702 -0.380 1.00 98.12 176 ALA A CA 1
ATOM 1371 C C . ALA A 1 176 ? 3.844 -7.839 0.790 1.00 98.12 176 ALA A C 1
ATOM 1373 O O . ALA A 1 176 ? 3.550 -8.954 1.223 1.00 98.12 176 ALA A O 1
ATOM 1374 N N . GLU A 1 177 ? 3.266 -6.731 1.257 1.00 98.44 177 GLU A N 1
ATOM 1375 C CA . GLU A 1 177 ? 2.264 -6.722 2.328 1.00 98.44 177 GLU A CA 1
ATOM 1376 C C . GLU A 1 177 ? 0.957 -7.365 1.866 1.00 98.44 177 GLU A C 1
ATOM 1378 O O . GLU A 1 177 ? 0.385 -8.195 2.572 1.00 98.44 177 GLU A O 1
ATOM 1383 N N . VAL A 1 178 ? 0.524 -7.066 0.637 1.00 98.25 178 VAL A N 1
ATOM 1384 C CA . VAL A 1 178 ? -0.646 -7.708 0.018 1.00 98.25 178 VAL A CA 1
ATOM 1385 C C . VAL A 1 178 ? -0.403 -9.202 -0.169 1.00 98.25 178 VAL A C 1
ATOM 1387 O O . VAL A 1 178 ? -1.288 -10.008 0.125 1.00 98.25 178 VAL A O 1
ATOM 1390 N N . CYS A 1 179 ? 0.800 -9.587 -0.608 1.00 98.25 179 CYS A N 1
ATOM 1391 C CA . CYS A 1 179 ? 1.158 -10.996 -0.745 1.00 98.25 179 CYS A CA 1
ATOM 1392 C C . CYS A 1 179 ? 1.054 -11.732 0.591 1.00 98.25 179 CYS A C 1
ATOM 1394 O O . CYS A 1 179 ? 0.485 -12.821 0.653 1.00 98.25 179 CYS A O 1
ATOM 1396 N N . TRP A 1 180 ? 1.537 -11.113 1.667 1.00 97.94 180 TRP A N 1
ATOM 1397 C CA . TRP A 1 180 ? 1.457 -11.678 3.007 1.00 97.94 180 TRP A CA 1
ATOM 1398 C C . TRP A 1 180 ? 0.006 -11.803 3.496 1.00 97.94 180 TRP A C 1
ATOM 1400 O O . TRP A 1 180 ? -0.387 -12.874 3.954 1.00 97.94 180 TRP A O 1
ATOM 1410 N N . ILE A 1 181 ? -0.814 -10.755 3.330 1.00 98.44 181 ILE A N 1
ATOM 1411 C CA . ILE A 1 181 ? -2.230 -10.746 3.747 1.00 98.44 181 ILE A CA 1
ATOM 1412 C C . ILE A 1 181 ? -3.026 -11.846 3.035 1.00 98.44 181 ILE A C 1
ATOM 1414 O O . ILE A 1 181 ? -3.847 -12.525 3.650 1.00 98.44 181 ILE A O 1
ATOM 1418 N N . LEU A 1 182 ? -2.802 -12.018 1.730 1.00 97.81 182 LEU A N 1
ATOM 1419 C CA . LEU A 1 182 ? -3.573 -12.944 0.898 1.00 97.81 182 LEU A CA 1
ATOM 1420 C C . LEU A 1 182 ? -2.957 -14.347 0.800 1.00 97.81 182 LEU A C 1
ATOM 1422 O O . LEU A 1 182 ? -3.553 -15.223 0.172 1.00 97.81 182 LEU A O 1
ATOM 1426 N N . GLY A 1 183 ? -1.786 -14.578 1.400 1.00 97.31 183 GLY A N 1
ATOM 1427 C CA . GLY A 1 183 ? -1.056 -15.843 1.282 1.00 97.31 183 GLY A CA 1
ATOM 1428 C C . GLY A 1 183 ? -0.594 -16.140 -0.149 1.00 97.31 183 GLY A C 1
ATOM 1429 O O . GLY A 1 183 ? -0.599 -17.294 -0.574 1.00 97.31 183 GLY A O 1
ATOM 1430 N N . ILE A 1 184 ? -0.251 -15.101 -0.912 1.00 97.50 184 ILE A N 1
ATOM 1431 C CA . ILE A 1 184 ? 0.256 -15.224 -2.280 1.00 97.50 184 ILE A CA 1
ATOM 1432 C C . ILE A 1 184 ? 1.758 -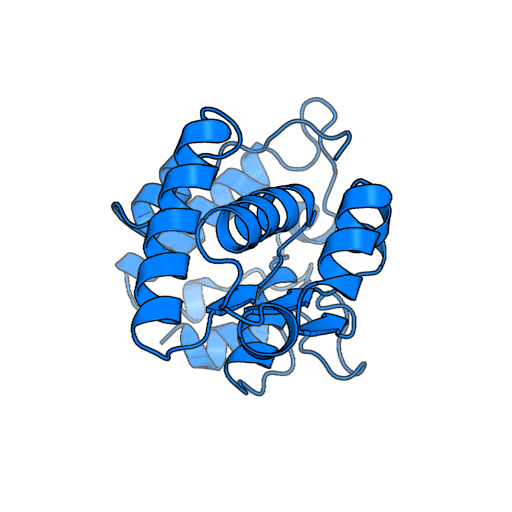15.505 -2.218 1.00 97.50 184 ILE A C 1
ATOM 1434 O O . ILE A 1 184 ? 2.539 -14.696 -1.718 1.00 97.50 184 ILE A O 1
ATOM 1438 N N . GLU A 1 185 ? 2.163 -16.648 -2.765 1.00 96.19 185 GLU A N 1
ATOM 1439 C CA . GLU A 1 185 ? 3.565 -17.052 -2.842 1.00 96.19 185 GLU A CA 1
ATOM 1440 C C . GLU A 1 185 ? 4.164 -16.637 -4.192 1.00 96.19 185 GLU A C 1
ATOM 1442 O O . GLU A 1 185 ? 3.870 -17.230 -5.231 1.00 96.19 185 GLU A O 1
ATOM 1447 N N . LEU A 1 186 ? 5.017 -15.613 -4.162 1.00 97.62 186 LEU A N 1
ATOM 1448 C CA . LEU A 1 186 ? 5.827 -15.150 -5.287 1.00 97.62 186 LEU A CA 1
ATOM 1449 C C . LEU A 1 186 ? 7.293 -15.057 -4.860 1.00 97.62 186 LEU A C 1
ATOM 1451 O O . LEU A 1 186 ? 7.593 -14.883 -3.679 1.00 97.62 186 LEU A O 1
ATOM 1455 N N . GLU A 1 187 ? 8.203 -15.153 -5.825 1.00 97.62 187 GLU A N 1
ATOM 1456 C CA . GLU A 1 187 ? 9.631 -14.922 -5.585 1.00 97.62 187 GLU A CA 1
ATOM 1457 C C . GLU A 1 187 ? 9.994 -13.449 -5.799 1.00 97.62 187 GLU A C 1
ATOM 1459 O O . GLU A 1 187 ? 10.606 -12.828 -4.929 1.00 97.62 187 GLU A O 1
ATOM 1464 N N . ASP A 1 188 ? 9.597 -12.881 -6.939 1.00 98.25 188 ASP A N 1
ATOM 1465 C CA . ASP A 1 188 ? 10.067 -11.572 -7.381 1.00 98.25 188 ASP A CA 1
ATOM 1466 C C . ASP A 1 188 ? 9.108 -10.864 -8.360 1.00 98.25 188 ASP A C 1
ATOM 1468 O O . ASP A 1 188 ? 8.004 -11.338 -8.661 1.00 98.25 188 ASP A O 1
ATOM 1472 N N . THR A 1 189 ? 9.557 -9.716 -8.882 1.00 98.00 189 THR A N 1
ATOM 1473 C CA . THR A 1 189 ? 8.888 -8.938 -9.935 1.00 98.00 189 THR A CA 1
ATOM 1474 C C . THR A 1 189 ? 8.473 -9.790 -11.131 1.00 98.00 189 THR A C 1
ATOM 1476 O O . THR A 1 189 ? 7.334 -9.692 -11.588 1.00 98.00 189 THR A O 1
ATOM 1479 N N . ARG A 1 190 ? 9.357 -10.651 -11.647 1.00 97.38 190 ARG A N 1
ATOM 1480 C CA . ARG A 1 190 ? 9.025 -11.499 -12.797 1.00 97.38 190 ARG A CA 1
ATOM 1481 C C . ARG A 1 190 ? 7.914 -12.476 -12.441 1.00 97.38 190 ARG A C 1
ATOM 1483 O O . ARG A 1 190 ? 6.964 -12.602 -13.211 1.00 97.38 190 ARG A O 1
ATOM 1490 N N . GLY A 1 191 ? 8.004 -13.116 -11.277 1.00 97.56 191 GLY A N 1
ATOM 1491 C CA . GLY A 1 191 ? 6.977 -14.022 -10.772 1.00 97.56 191 GLY A CA 1
ATOM 1492 C C . GLY A 1 191 ? 5.602 -13.356 -10.694 1.00 97.56 191 GLY A C 1
ATOM 1493 O O . GLY A 1 191 ? 4.604 -13.973 -11.077 1.00 97.56 191 GLY A O 1
ATOM 1494 N N . PHE A 1 192 ? 5.541 -12.086 -10.273 1.00 97.69 192 PHE A N 1
ATOM 1495 C CA . PHE A 1 192 ? 4.303 -11.302 -10.302 1.00 97.69 192 PHE A CA 1
ATOM 1496 C C . PHE A 1 192 ? 3.731 -11.205 -11.721 1.00 97.69 192 PHE A C 1
ATOM 1498 O O . PHE A 1 192 ? 2.594 -11.618 -11.948 1.00 97.69 192 PHE A O 1
ATOM 1505 N N . PHE A 1 193 ? 4.511 -10.713 -12.688 1.00 97.19 193 PHE A N 1
ATOM 1506 C CA . PHE A 1 193 ? 4.028 -10.504 -14.057 1.00 97.19 193 PHE A CA 1
ATOM 1507 C C . PHE A 1 193 ? 3.690 -11.821 -14.771 1.00 97.19 193 PHE A C 1
ATOM 1509 O O . PHE A 1 193 ? 2.687 -11.898 -15.478 1.00 97.19 193 PHE A O 1
ATOM 1516 N N . GLU A 1 194 ? 4.455 -12.889 -14.541 1.00 96.19 194 GLU A N 1
ATOM 1517 C CA . GLU A 1 194 ? 4.157 -14.219 -15.084 1.00 96.19 194 GLU A CA 1
ATOM 1518 C C . GLU A 1 194 ? 2.833 -14.796 -14.564 1.00 96.19 194 GLU A C 1
ATOM 1520 O O . GLU A 1 194 ? 2.188 -15.566 -15.290 1.00 96.19 194 GLU A O 1
ATOM 1525 N N . THR A 1 195 ? 2.442 -14.430 -13.339 1.00 95.69 195 THR A N 1
ATOM 1526 C CA . THR A 1 195 ? 1.248 -14.933 -12.644 1.00 95.69 195 THR A CA 1
ATOM 1527 C C . THR A 1 195 ? 0.016 -14.068 -12.899 1.00 95.69 195 THR A C 1
ATOM 1529 O O . THR A 1 195 ? -1.041 -14.602 -13.229 1.00 95.69 195 THR A O 1
ATOM 1532 N N . PHE A 1 196 ? 0.149 -12.748 -12.753 1.00 94.69 196 PHE A N 1
ATOM 1533 C CA . PHE A 1 196 ? -0.962 -11.792 -12.717 1.00 94.69 196 PHE A CA 1
ATOM 1534 C C . PHE A 1 196 ? -1.053 -10.885 -13.943 1.00 94.69 196 PHE A C 1
ATOM 1536 O O . PHE A 1 196 ? -2.038 -10.168 -14.076 1.00 94.69 196 PHE A O 1
ATOM 1543 N N . GLY A 1 197 ? -0.064 -10.904 -14.839 1.00 87.00 197 GLY A N 1
ATOM 1544 C CA . GLY A 1 197 ? -0.130 -10.109 -16.064 1.00 87.00 197 GLY A CA 1
ATOM 1545 C C . GLY A 1 197 ? -1.125 -10.641 -17.101 1.00 87.00 197 GLY A C 1
ATOM 1546 O O . GLY A 1 197 ? -1.467 -9.922 -18.028 1.00 87.00 197 GLY A O 1
ATOM 1547 N N . ARG A 1 198 ? -1.591 -11.887 -16.966 1.00 79.12 198 ARG A N 1
ATOM 1548 C CA . ARG A 1 198 ? -2.332 -12.617 -18.008 1.00 79.12 198 ARG A CA 1
ATOM 1549 C C . ARG A 1 198 ? -3.826 -12.338 -18.059 1.00 79.12 198 ARG A C 1
ATOM 1551 O O . ARG A 1 198 ? -4.445 -12.281 -16.976 1.00 79.12 198 ARG A O 1
#

Foldseek 3Di:
DPFDDQDCPVLCCLVPVPNADDCPVCVVVRLVVVLVVQLVQQVVVAAAEELQLAAQQSVLSSLVVSCVVCVPRQQQVRYEYEYEDPVRLVPYDVVSSVSCVVRHVYHYDYFLCDFPRRFAHAQALPAQPLVVLAPDPSVVVSVVSVLVSCLVPAPPPRGDHDNSSVSNHDDPSSCRSVCVVVVPDAGYNVRCSNVPND